Protein AF-A0A9E7A0Y0-F1 (afdb_monomer_lite)

pLDDT: mean 78.88, std 19.73, range [31.23, 98.19]

Foldseek 3Di:
DDDDDDDDDDDDPPPPPDDDPDPPPPVVVCVVCVVVVVVVVVVCCVPVVVCVVPVDDDLQVLQLVLVCQLQVWDQPDDPPPQAGIAHPVFGGEHEAEWEPPPPPPFTKGWDAPSNLVRGQKYKYWYAHPVRHGDWIKMAGSVQVCVQQPPNHDRPGIDIGTPCSRCPGPRIDTSGVSSVCVVVPD

Sequence (185 aa):
MPIEDPPLCNRQVQCCTGSLRDHGGRKQVKAAHARDDASEMYAILRSAKCIERYDCISHQLLAEILVAVATGGEVVGGNNRGSDVVSPGFGKIEVKSRILGTDGPFPRVSLKAHNVEKADWVAAVRWTRTFDFFDVVALPRHAIHPLVEGRLNAARATHISWQSWTASPAARSLSDEIRAALNGA

Organism: NCBI:txid223390

Radius of gyration: 22.98 Å; chains: 1; bounding box: 43×48×80 Å

Secondary structure (DSSP, 8-state):
-PPPPPPP---------------TTHHHHHHHSHHHHHHHHHHHHHH-HHHHH-SS--HHHHHHHHHHHHTT-EE--SSSSS-SEEETTTEEEEEEEEETTTS-SS-EEEE-HHHHHH-SEEEEEEE-TT--EEEEEEEEHHHHHHHHTTT--SSS-EEEEHHHHHTSTT-EE-HHHHHHHHH--

Structure (mmCIF, N/CA/C/O backbone):
data_AF-A0A9E7A0Y0-F1
#
_entry.id   AF-A0A9E7A0Y0-F1
#
loop_
_atom_site.group_PDB
_atom_site.id
_atom_site.type_symbol
_atom_site.label_atom_id
_atom_site.label_alt_id
_atom_site.label_comp_id
_atom_site.label_asym_id
_atom_site.label_entity_id
_atom_site.label_seq_id
_atom_site.pdbx_PDB_ins_code
_atom_site.Cartn_x
_atom_site.Cartn_y
_atom_site.Cartn_z
_atom_site.occupancy
_atom_site.B_iso_or_equiv
_atom_site.auth_seq_id
_atom_site.auth_comp_id
_atom_site.auth_asym_id
_atom_site.auth_atom_id
_atom_site.pdbx_PDB_model_num
ATOM 1 N N . MET A 1 1 ? 13.931 -15.560 62.476 1.00 40.97 1 MET A N 1
ATOM 2 C CA . MET A 1 1 ? 14.684 -14.430 61.901 1.00 40.97 1 MET A CA 1
ATOM 3 C C . MET A 1 1 ? 13.914 -13.934 60.690 1.00 40.97 1 MET A C 1
ATOM 5 O O . MET A 1 1 ? 13.755 -14.720 59.763 1.00 40.97 1 MET A O 1
ATOM 9 N N . PRO A 1 2 ? 13.333 -12.728 60.743 1.00 36.12 2 PRO A N 1
ATOM 10 C CA . PRO A 1 2 ? 12.646 -12.120 59.610 1.00 36.12 2 PRO A CA 1
ATOM 11 C C . PRO A 1 2 ? 13.667 -11.499 58.646 1.00 36.12 2 PRO A C 1
ATOM 13 O O . PRO A 1 2 ? 14.678 -10.956 59.083 1.00 36.12 2 PRO A O 1
ATOM 16 N N . ILE A 1 3 ? 13.412 -11.632 57.345 1.00 43.28 3 ILE A N 1
ATOM 17 C CA . ILE A 1 3 ? 14.199 -11.015 56.273 1.00 43.28 3 ILE A CA 1
ATOM 18 C C . ILE A 1 3 ? 13.582 -9.639 56.015 1.00 43.28 3 ILE A C 1
ATOM 20 O O . ILE A 1 3 ? 12.391 -9.547 55.730 1.00 43.28 3 ILE A O 1
ATOM 24 N N . GLU A 1 4 ? 14.383 -8.593 56.194 1.00 42.00 4 GLU A N 1
ATOM 25 C CA . GLU A 1 4 ? 14.013 -7.191 55.994 1.00 42.00 4 GLU A CA 1
ATOM 26 C C . GLU A 1 4 ? 13.955 -6.841 54.497 1.00 42.00 4 GLU A C 1
ATOM 28 O O . GLU A 1 4 ? 14.832 -7.232 53.722 1.00 42.00 4 GLU A O 1
ATOM 33 N N . ASP A 1 5 ? 12.924 -6.090 54.102 1.00 49.78 5 ASP A N 1
ATOM 34 C CA . ASP A 1 5 ? 12.766 -5.532 52.757 1.00 49.78 5 ASP A CA 1
ATOM 35 C C . ASP A 1 5 ? 13.791 -4.406 52.490 1.00 49.78 5 ASP A C 1
ATOM 37 O O . ASP A 1 5 ? 14.016 -3.554 53.357 1.00 49.78 5 ASP A O 1
ATOM 41 N N . PRO A 1 6 ? 14.395 -4.326 51.287 1.00 49.72 6 PRO A N 1
ATOM 42 C CA . PRO A 1 6 ? 15.286 -3.228 50.927 1.00 49.72 6 PRO A CA 1
ATOM 43 C C . PRO A 1 6 ? 14.522 -1.919 50.616 1.00 49.72 6 PRO A C 1
ATOM 45 O O . PRO A 1 6 ? 13.381 -1.948 50.148 1.00 49.72 6 PRO A O 1
ATOM 48 N N . PRO A 1 7 ? 15.149 -0.745 50.835 1.00 49.06 7 PRO A N 1
ATOM 49 C CA . PRO A 1 7 ? 14.461 0.542 50.868 1.00 49.06 7 PRO A CA 1
ATOM 50 C C . PRO A 1 7 ? 14.096 1.097 49.483 1.00 49.06 7 PRO A C 1
ATOM 52 O O . PRO A 1 7 ? 14.825 0.962 48.498 1.00 49.06 7 PRO A O 1
ATOM 55 N N . LEU A 1 8 ? 12.966 1.809 49.462 1.00 42.59 8 LEU A N 1
ATOM 56 C CA . LEU A 1 8 ? 12.417 2.570 48.341 1.00 42.59 8 LEU A CA 1
ATOM 57 C C . LEU A 1 8 ? 13.436 3.575 47.776 1.00 42.59 8 LEU A C 1
ATOM 59 O O . LEU A 1 8 ? 13.943 4.452 48.479 1.00 42.59 8 LEU A O 1
ATOM 63 N N . CYS A 1 9 ? 13.700 3.471 46.472 1.00 31.98 9 CYS A N 1
ATOM 64 C CA . CYS A 1 9 ? 14.540 4.403 45.731 1.00 31.98 9 CYS A CA 1
ATOM 65 C C . CYS A 1 9 ? 13.845 5.769 45.611 1.00 31.98 9 CYS A C 1
ATOM 67 O O . CYS A 1 9 ? 12.948 5.977 44.794 1.00 31.98 9 CYS A O 1
ATOM 69 N N . ASN A 1 10 ? 14.304 6.712 46.430 1.00 43.88 10 ASN A N 1
ATOM 70 C CA . ASN A 1 10 ? 14.041 8.138 46.307 1.00 43.88 10 ASN A CA 1
ATOM 71 C C . ASN A 1 10 ? 14.708 8.679 45.027 1.00 43.88 10 ASN A C 1
ATOM 73 O O . ASN A 1 10 ? 15.921 8.889 44.989 1.00 43.88 10 ASN A O 1
ATOM 77 N N . ARG A 1 11 ? 13.923 8.964 43.985 1.00 39.62 11 ARG A N 1
ATOM 78 C CA . ARG A 1 11 ? 14.303 9.939 42.953 1.00 39.62 11 ARG A CA 1
ATOM 79 C C . ARG A 1 11 ? 13.156 10.908 42.716 1.00 39.62 11 ARG A C 1
ATOM 81 O O . ARG A 1 11 ? 12.219 10.632 41.975 1.00 39.62 11 ARG A O 1
ATOM 88 N N . GLN A 1 12 ? 13.285 12.069 43.355 1.00 37.81 12 GLN A N 1
ATOM 89 C CA . GLN A 1 12 ? 12.630 13.305 42.950 1.00 37.81 12 GLN A CA 1
ATOM 90 C C . GLN A 1 12 ? 12.888 13.528 41.456 1.00 37.81 12 GLN A C 1
ATOM 92 O O . GLN A 1 12 ? 14.014 13.804 41.042 1.00 37.81 12 GLN A O 1
ATOM 97 N N . VAL A 1 13 ? 11.842 13.415 40.638 1.00 38.47 13 VAL A N 1
ATOM 98 C CA . VAL A 1 13 ? 11.860 13.983 39.292 1.00 38.47 13 VAL A CA 1
ATOM 99 C C . VAL A 1 13 ? 11.702 15.485 39.473 1.00 38.47 13 VAL A C 1
ATOM 101 O O . VAL A 1 13 ? 10.623 16.004 39.750 1.00 38.47 13 VAL A O 1
ATOM 104 N N . GLN A 1 14 ? 12.840 16.160 39.397 1.00 35.66 14 GLN A N 1
ATOM 105 C CA . GLN A 1 14 ? 12.981 17.602 39.408 1.00 35.66 14 GLN A CA 1
ATOM 106 C C . GLN A 1 14 ? 12.164 18.172 38.238 1.00 35.66 14 GLN A C 1
ATOM 108 O O . GLN A 1 14 ? 12.538 18.042 37.074 1.00 35.66 14 GLN A O 1
ATOM 113 N N . CYS A 1 15 ? 11.003 18.750 38.554 1.00 31.23 15 CYS A N 1
ATOM 114 C CA . CYS A 1 15 ? 10.170 19.488 37.612 1.00 31.23 15 CYS A CA 1
ATOM 115 C C . CYS A 1 15 ? 11.014 20.598 36.975 1.00 31.23 15 CYS A C 1
ATOM 117 O O . CYS A 1 15 ? 11.442 21.527 37.660 1.00 31.23 15 CYS A O 1
ATOM 119 N N . CYS A 1 16 ? 11.264 20.498 35.669 1.00 36.34 16 CYS A N 1
ATOM 120 C CA . CYS A 1 16 ? 11.930 21.545 34.910 1.00 36.34 16 CYS A CA 1
ATOM 121 C C . CYS A 1 16 ? 11.090 22.828 34.968 1.00 36.34 16 CYS A C 1
ATOM 123 O O . CYS A 1 16 ? 10.056 22.951 34.310 1.00 36.34 16 CYS A O 1
ATOM 125 N N . THR A 1 17 ? 11.568 23.803 35.735 1.00 42.84 17 THR A N 1
ATOM 126 C CA . THR A 1 17 ? 11.174 25.211 35.687 1.00 42.84 17 THR A CA 1
ATOM 127 C C . THR A 1 17 ? 11.678 25.827 34.379 1.00 42.84 17 THR A C 1
ATOM 129 O O . THR A 1 17 ? 12.653 26.569 34.328 1.00 42.84 17 THR A O 1
ATOM 132 N N . GLY A 1 18 ? 11.019 25.472 33.277 1.00 33.56 18 GLY A N 1
ATOM 133 C CA . GLY A 1 18 ? 11.217 26.070 31.961 1.00 33.56 18 GLY A CA 1
ATOM 134 C C . GLY A 1 18 ? 10.164 27.141 31.708 1.00 33.56 18 GLY A C 1
ATOM 135 O O . GLY A 1 18 ? 9.002 26.817 31.480 1.00 33.56 18 GLY A O 1
ATOM 136 N N . SER A 1 19 ? 10.594 28.402 31.772 1.00 36.22 19 SER A N 1
ATOM 137 C CA . SER A 1 19 ? 9.861 29.634 31.453 1.00 36.22 19 SER A CA 1
ATOM 138 C C . SER A 1 19 ? 8.739 29.445 30.418 1.00 36.22 19 SER A C 1
ATOM 140 O O . SER A 1 19 ? 8.975 29.275 29.219 1.00 36.22 19 SER A O 1
ATOM 142 N N . LEU A 1 20 ? 7.497 29.469 30.907 1.00 40.28 20 LEU A N 1
ATOM 143 C CA . LEU A 1 20 ? 6.295 29.532 30.089 1.00 40.28 20 LEU A CA 1
ATOM 144 C C . LEU A 1 20 ? 6.234 30.923 29.459 1.00 40.28 20 LEU A C 1
ATOM 146 O O . LEU A 1 20 ? 5.781 31.875 30.089 1.00 40.28 20 LEU A O 1
ATOM 150 N N . ARG A 1 21 ? 6.667 31.044 28.201 1.00 39.16 21 ARG A N 1
ATOM 151 C CA . ARG A 1 21 ? 6.166 32.137 27.368 1.00 39.16 21 ARG A CA 1
ATOM 152 C C . ARG A 1 21 ? 4.670 31.925 27.193 1.00 39.16 21 ARG A C 1
ATOM 154 O O . ARG A 1 21 ? 4.221 30.857 26.772 1.00 39.16 21 ARG A O 1
ATOM 161 N N . ASP A 1 22 ? 3.937 32.947 27.595 1.00 43.94 22 ASP A N 1
ATOM 162 C CA . ASP A 1 22 ? 2.493 33.033 27.560 1.00 43.94 22 ASP A CA 1
ATOM 163 C C . ASP A 1 22 ? 1.972 32.848 26.124 1.00 43.94 22 ASP A C 1
ATOM 165 O O . ASP A 1 22 ? 2.186 33.668 25.230 1.00 43.94 22 ASP A O 1
ATOM 169 N N . HIS A 1 23 ? 1.322 31.709 25.897 1.00 44.06 23 HIS A N 1
ATOM 170 C CA . HIS A 1 23 ? 0.416 31.459 24.775 1.00 44.06 23 HIS A CA 1
ATOM 171 C C . HIS A 1 23 ? -0.955 31.092 25.369 1.00 44.06 23 HIS A C 1
ATOM 173 O O . HIS A 1 23 ? -1.506 30.015 25.108 1.00 44.06 23 HIS A O 1
ATOM 179 N N . GLY A 1 24 ? -1.457 31.973 26.243 1.00 40.25 24 GLY A N 1
ATOM 180 C CA . GLY A 1 24 ? -2.554 31.801 27.200 1.00 40.25 24 GLY A CA 1
ATOM 181 C C . GLY A 1 24 ? -3.930 31.390 26.672 1.00 40.25 24 GLY A C 1
ATOM 182 O O . GLY A 1 24 ? -4.832 31.196 27.472 1.00 40.25 24 GLY A O 1
ATOM 183 N N . GLY A 1 25 ? -4.113 31.168 25.369 1.00 45.72 25 GLY A N 1
ATOM 184 C CA . GLY A 1 25 ? -5.389 30.684 24.824 1.00 45.72 25 GLY A CA 1
ATOM 185 C C . GLY A 1 25 ? -5.492 29.162 24.663 1.00 45.72 25 GLY A C 1
ATOM 186 O O . GLY A 1 25 ? -6.580 28.603 24.732 1.00 45.72 25 GLY A O 1
ATOM 187 N N . ARG A 1 26 ? -4.376 28.450 24.433 1.00 45.09 26 ARG A N 1
ATOM 188 C CA . ARG A 1 26 ? -4.431 27.076 23.878 1.00 45.09 26 ARG A CA 1
ATOM 189 C C . ARG A 1 26 ? -4.237 25.949 24.906 1.00 45.09 26 ARG A C 1
ATOM 191 O O . ARG A 1 26 ? -4.576 24.803 24.623 1.00 45.09 26 ARG A O 1
ATOM 198 N N . LYS A 1 27 ? -3.697 26.247 26.095 1.00 44.19 27 LYS A N 1
ATOM 199 C CA . LYS A 1 27 ? -3.473 25.253 27.169 1.00 44.19 27 LYS A CA 1
ATOM 200 C C . LYS A 1 27 ? -4.694 25.019 28.063 1.00 44.19 27 LYS A C 1
ATOM 202 O O . LYS A 1 27 ? -4.875 23.896 28.516 1.00 44.19 27 LYS A O 1
ATOM 207 N N . GLN A 1 28 ? -5.529 26.034 28.292 1.00 45.16 28 GLN A N 1
ATOM 208 C CA . GLN A 1 28 ? -6.695 25.913 29.178 1.00 45.16 28 GLN A CA 1
ATOM 209 C C . GLN A 1 28 ? -7.832 25.086 28.559 1.00 45.16 28 GLN A C 1
ATOM 211 O O . GLN A 1 28 ? -8.460 24.301 29.261 1.00 45.16 28 GLN A O 1
ATOM 216 N N . VAL A 1 29 ? -8.028 25.167 27.238 1.00 50.50 29 VAL A N 1
ATOM 217 C CA . VAL A 1 29 ? -9.087 24.422 26.527 1.00 50.50 29 VAL A CA 1
ATOM 218 C C . VAL A 1 29 ? -8.895 22.902 26.631 1.00 50.50 29 VAL A C 1
ATOM 220 O O . VAL A 1 29 ? -9.861 22.174 26.821 1.00 50.50 29 VAL A O 1
ATOM 223 N N . LYS A 1 30 ? -7.643 22.414 26.609 1.00 47.56 30 LYS A N 1
ATOM 224 C CA . LYS A 1 30 ? -7.332 20.982 26.786 1.00 47.56 30 LYS A CA 1
ATOM 225 C C . LYS A 1 30 ? -7.687 20.436 28.171 1.00 47.56 30 LYS A C 1
ATOM 227 O O . LYS A 1 30 ? -7.890 19.239 28.296 1.00 47.56 30 LYS A O 1
ATOM 232 N N . ALA A 1 31 ? -7.703 21.275 29.206 1.00 58.69 31 ALA A N 1
ATOM 233 C CA . ALA A 1 31 ? -7.993 20.834 30.569 1.00 58.69 31 ALA A CA 1
ATOM 234 C C . ALA A 1 31 ? -9.502 20.792 30.864 1.00 58.69 31 ALA A C 1
ATOM 236 O O . ALA A 1 31 ? -9.929 19.974 31.673 1.00 58.69 31 ALA A O 1
ATOM 237 N N . ALA A 1 32 ? -10.299 21.638 30.200 1.00 71.75 32 ALA A N 1
ATOM 238 C CA . ALA A 1 32 ? -11.736 21.768 30.453 1.00 71.75 32 ALA A CA 1
ATOM 239 C C . ALA A 1 32 ? -12.540 20.514 30.068 1.00 71.75 32 ALA A C 1
ATOM 241 O O . ALA A 1 32 ? -13.473 20.156 30.779 1.00 71.75 32 ALA A O 1
ATOM 242 N N . HIS A 1 33 ? -12.142 19.826 28.995 1.00 78.38 33 HIS A N 1
ATOM 243 C CA . HIS A 1 33 ? -12.830 18.629 28.491 1.00 78.38 33 HIS A CA 1
ATOM 244 C C . HIS A 1 33 ? -12.060 17.331 28.740 1.00 78.38 33 HIS A C 1
ATOM 246 O O . HIS A 1 33 ? -12.534 16.264 28.382 1.00 78.38 33 HIS A O 1
ATOM 252 N N . ALA A 1 34 ? -10.906 17.383 29.416 1.00 77.38 34 ALA A N 1
ATOM 253 C CA . ALA A 1 34 ? -10.017 16.228 29.559 1.00 77.38 34 ALA A CA 1
ATOM 254 C C . ALA A 1 34 ? -10.705 14.980 30.138 1.00 77.38 34 ALA A C 1
ATOM 256 O O . ALA A 1 34 ? -10.364 13.859 29.769 1.00 77.38 34 ALA A O 1
ATOM 257 N N . ARG A 1 35 ? -11.658 15.168 31.059 1.00 83.94 35 ARG A N 1
ATOM 258 C CA . ARG A 1 35 ? -12.418 14.068 31.662 1.00 83.94 35 ARG A CA 1
ATOM 259 C C . ARG A 1 35 ? -13.423 13.465 30.684 1.00 83.94 35 ARG A C 1
ATOM 261 O O . ARG A 1 35 ? -13.527 12.242 30.617 1.00 83.94 35 ARG A O 1
ATOM 268 N N . ASP A 1 36 ? -14.139 14.316 29.962 1.00 86.31 36 ASP A N 1
ATOM 269 C CA . ASP A 1 36 ? -15.167 13.899 29.012 1.00 86.31 36 ASP A CA 1
ATOM 270 C C . ASP A 1 36 ? -14.509 13.233 27.799 1.00 86.31 36 ASP A C 1
ATOM 272 O O . ASP A 1 36 ? -14.860 12.102 27.469 1.00 86.31 36 ASP A O 1
ATOM 276 N N . ASP A 1 37 ? -13.445 13.843 27.265 1.00 80.50 37 ASP A N 1
ATOM 277 C CA . ASP A 1 37 ? -12.606 13.292 26.199 1.00 80.50 37 ASP A CA 1
ATOM 278 C C . ASP A 1 37 ? -12.034 11.924 26.599 1.00 80.50 37 ASP A C 1
ATOM 280 O O . ASP A 1 37 ? -12.113 10.961 25.841 1.00 80.50 37 ASP A O 1
ATOM 284 N N . ALA A 1 38 ? -11.482 11.793 27.813 1.00 79.56 38 ALA A N 1
ATOM 285 C CA . ALA A 1 38 ? -10.938 10.519 28.282 1.00 79.56 38 ALA A CA 1
ATOM 286 C C . ALA A 1 38 ? -12.021 9.437 28.416 1.00 79.56 38 ALA A C 1
ATOM 288 O O . ALA A 1 38 ? -11.773 8.275 28.090 1.00 79.56 38 ALA A O 1
ATOM 289 N N . SER A 1 39 ? -13.215 9.810 28.884 1.00 84.25 39 SER A N 1
ATOM 290 C CA . SER A 1 39 ? -14.358 8.903 29.009 1.00 84.25 39 SER A CA 1
ATOM 291 C C . SER A 1 39 ? -14.868 8.444 27.639 1.00 84.25 39 SER A C 1
ATOM 293 O O . SER A 1 39 ? -15.107 7.252 27.435 1.00 84.25 39 SER A O 1
ATOM 295 N N . GLU A 1 40 ? -14.988 9.364 26.683 1.00 88.00 40 GLU A N 1
ATOM 296 C CA . GLU A 1 40 ? -15.394 9.073 25.308 1.00 88.00 40 GLU A CA 1
ATOM 297 C C . GLU A 1 40 ? -14.361 8.191 24.599 1.00 88.00 40 GLU A C 1
ATOM 299 O O . GLU A 1 40 ? -14.705 7.139 24.055 1.00 88.00 40 GLU A O 1
ATOM 304 N N . MET A 1 41 ? -13.078 8.549 24.685 1.00 82.81 41 MET A N 1
ATOM 305 C CA . MET A 1 41 ? -11.986 7.742 24.143 1.00 82.81 41 MET A CA 1
ATOM 306 C C . MET A 1 41 ? -11.989 6.335 24.745 1.00 82.81 41 MET A C 1
ATOM 308 O O . MET A 1 41 ? -11.893 5.357 24.009 1.00 82.81 41 MET A O 1
ATOM 312 N N . TYR A 1 42 ? -12.151 6.204 26.065 1.00 79.31 42 TYR A N 1
ATOM 313 C CA . TYR A 1 42 ? -12.245 4.901 26.725 1.00 79.31 42 TYR A CA 1
ATOM 314 C C . TYR A 1 42 ? -13.405 4.060 26.172 1.00 79.31 42 TYR A C 1
ATOM 316 O O . TYR A 1 42 ? -13.223 2.871 25.904 1.00 79.31 42 TYR A O 1
ATOM 324 N N . ALA A 1 43 ? -14.575 4.669 25.957 1.00 83.38 43 ALA A N 1
ATOM 325 C CA . ALA A 1 43 ? -15.753 4.000 25.413 1.00 83.38 43 ALA A CA 1
ATOM 326 C C . ALA A 1 43 ? -15.554 3.536 23.959 1.00 83.38 43 ALA A C 1
ATOM 328 O O . ALA A 1 43 ? -15.880 2.390 23.635 1.00 83.38 43 ALA A O 1
ATOM 329 N N . ILE A 1 44 ? -14.983 4.384 23.100 1.00 82.69 44 ILE A N 1
ATOM 330 C CA . ILE A 1 44 ? -14.668 4.037 21.707 1.00 82.69 44 ILE A CA 1
ATOM 331 C C . ILE A 1 44 ? -13.666 2.881 21.682 1.00 82.69 44 ILE A C 1
ATOM 333 O O . ILE A 1 44 ? -13.919 1.857 21.049 1.00 82.69 44 ILE A O 1
ATOM 337 N N . LEU A 1 45 ? -12.562 3.008 22.423 1.00 78.31 45 LEU A N 1
ATOM 338 C CA . LEU A 1 45 ? -11.478 2.028 22.401 1.00 78.31 45 LEU A CA 1
ATOM 339 C C . LEU A 1 45 ? -11.924 0.642 22.895 1.00 78.31 45 LEU A C 1
ATOM 341 O O . LEU A 1 45 ? -11.528 -0.360 22.308 1.00 78.31 45 LEU A O 1
ATOM 345 N N . ARG A 1 46 ? -12.778 0.562 23.927 1.00 79.19 46 ARG A N 1
ATOM 346 C CA . ARG A 1 46 ? -13.257 -0.725 24.477 1.00 79.19 46 ARG A CA 1
ATOM 347 C C . ARG A 1 46 ? -14.347 -1.415 23.655 1.00 79.19 46 ARG A C 1
ATOM 349 O O . ARG A 1 46 ? -14.635 -2.577 23.916 1.00 79.19 46 ARG A O 1
ATOM 356 N N . SER A 1 47 ? -15.043 -0.687 22.781 1.00 78.44 47 SER A N 1
ATOM 357 C CA . SER A 1 47 ? -16.244 -1.188 22.088 1.00 78.44 47 SER A CA 1
ATOM 358 C C . SER A 1 47 ? -16.072 -1.308 20.578 1.00 78.44 47 SER A C 1
ATOM 360 O O . SER A 1 47 ? -16.843 -2.009 19.915 1.00 78.44 47 SER A O 1
ATOM 362 N N . ALA A 1 48 ? -15.058 -0.656 20.014 1.00 78.81 48 ALA A N 1
ATOM 363 C CA . ALA A 1 48 ? -14.765 -0.759 18.602 1.00 78.81 48 ALA A CA 1
ATOM 364 C C . ALA A 1 48 ? -14.263 -2.172 18.272 1.00 78.81 48 ALA A C 1
ATOM 366 O O . ALA A 1 48 ? -13.110 -2.521 18.512 1.00 78.81 48 ALA A O 1
ATOM 367 N N . LYS A 1 49 ? -15.118 -2.971 17.627 1.00 77.88 49 LYS A N 1
ATOM 368 C CA . LYS A 1 49 ? -14.772 -4.323 17.151 1.00 77.88 49 LYS A CA 1
ATOM 369 C C . LYS A 1 49 ? -13.544 -4.346 16.236 1.00 77.88 49 LYS A C 1
ATOM 371 O O . LYS A 1 49 ? -12.913 -5.381 16.084 1.00 77.88 49 LYS A O 1
ATOM 376 N N . CYS A 1 50 ? -13.223 -3.238 15.564 1.00 67.50 50 CYS A N 1
ATOM 377 C CA . CYS A 1 50 ? -11.996 -3.150 14.775 1.00 67.50 50 CYS A CA 1
ATOM 378 C C . CYS A 1 50 ? -10.744 -3.138 15.657 1.00 67.50 50 CYS A C 1
ATOM 380 O O . CYS A 1 50 ? -9.769 -3.764 15.277 1.00 67.50 50 CYS A O 1
ATOM 382 N N . ILE A 1 51 ? -10.783 -2.501 16.828 1.00 68.38 51 ILE A N 1
ATOM 383 C CA . ILE A 1 51 ? -9.678 -2.522 17.793 1.00 68.38 51 ILE A CA 1
ATOM 384 C C . ILE A 1 51 ? -9.531 -3.924 18.380 1.00 68.38 51 ILE A C 1
ATOM 386 O O . ILE A 1 51 ? -8.427 -4.436 18.451 1.00 68.38 51 ILE A O 1
ATOM 390 N N . GLU A 1 52 ? -10.643 -4.586 18.702 1.00 67.75 52 GLU A N 1
ATOM 391 C CA . GLU A 1 52 ? -10.632 -5.984 19.155 1.00 67.75 52 GLU A CA 1
ATOM 392 C C . GLU A 1 52 ? -10.051 -6.944 18.100 1.00 67.75 52 GLU A C 1
ATOM 394 O O . GLU A 1 52 ? -9.314 -7.866 18.429 1.00 67.75 52 GLU A O 1
ATOM 399 N N . ARG A 1 53 ? -10.354 -6.729 16.811 1.00 68.50 53 ARG A N 1
ATOM 400 C CA . ARG A 1 53 ? -9.782 -7.531 15.712 1.00 68.50 53 ARG A CA 1
ATOM 401 C C . ARG A 1 53 ? -8.321 -7.199 15.420 1.00 68.50 53 ARG A C 1
ATOM 403 O O . ARG A 1 53 ? -7.615 -8.027 14.851 1.00 68.50 53 ARG A O 1
ATOM 410 N N . TYR A 1 54 ? -7.899 -5.984 15.745 1.00 63.66 54 TYR A N 1
ATOM 411 C CA . TYR A 1 54 ? -6.598 -5.442 15.405 1.00 63.66 54 TYR A CA 1
ATOM 412 C C . TYR A 1 54 ? -6.016 -4.756 16.641 1.00 63.66 54 TYR A C 1
ATOM 414 O O . TYR A 1 54 ? -6.130 -3.539 16.789 1.00 63.66 54 TYR A O 1
ATOM 422 N N . ASP A 1 55 ? -5.344 -5.543 17.490 1.00 59.62 55 ASP A N 1
ATOM 423 C CA . ASP A 1 55 ? -4.678 -5.104 18.733 1.00 59.62 55 ASP A CA 1
ATOM 424 C C . ASP A 1 55 ? -3.746 -3.882 18.549 1.00 59.62 55 ASP A C 1
ATOM 426 O O . ASP A 1 55 ? -3.344 -3.240 19.520 1.00 59.62 55 ASP A O 1
ATOM 430 N N . CYS A 1 56 ? -3.390 -3.525 17.306 1.00 67.81 56 CYS A N 1
ATOM 431 C CA . CYS A 1 56 ? -2.662 -2.310 16.948 1.00 67.81 56 CYS A CA 1
ATOM 432 C C . CYS A 1 56 ? -3.241 -1.655 15.676 1.00 67.81 56 CYS A C 1
ATOM 434 O O . CYS A 1 56 ? -2.972 -2.109 14.563 1.00 67.81 56 CYS A O 1
ATOM 436 N N . ILE A 1 57 ? -3.958 -0.532 15.802 1.00 76.06 57 ILE A N 1
ATOM 437 C CA . ILE A 1 57 ? -4.329 0.305 14.645 1.00 76.06 57 ILE A CA 1
ATOM 438 C C . ILE A 1 57 ? -3.116 1.131 14.194 1.00 76.06 57 ILE A C 1
ATOM 440 O O . ILE A 1 57 ? -2.522 1.867 14.981 1.00 76.06 57 ILE A O 1
ATOM 444 N N . SER A 1 58 ? -2.760 1.051 12.909 1.00 84.88 58 SER A N 1
ATOM 445 C CA . SER A 1 58 ? -1.678 1.846 12.311 1.00 84.88 58 SER A CA 1
ATOM 446 C C . SER A 1 58 ? -1.969 2.217 10.853 1.00 84.88 58 SER A C 1
ATOM 448 O O . SER A 1 58 ? -2.746 1.540 10.180 1.00 84.88 58 SER A O 1
ATOM 450 N N . HIS A 1 59 ? -1.306 3.262 10.332 1.00 86.38 59 HIS A N 1
ATOM 451 C CA . HIS A 1 59 ? -1.353 3.614 8.901 1.00 86.38 59 HIS A CA 1
ATOM 452 C C . HIS A 1 59 ? -0.913 2.465 7.996 1.00 86.38 59 HIS A C 1
ATOM 454 O O . HIS A 1 59 ? -1.367 2.380 6.858 1.00 86.38 59 HIS A O 1
ATOM 460 N N . GLN A 1 60 ? -0.001 1.618 8.474 1.00 90.69 60 GLN A N 1
ATOM 461 C CA . GLN A 1 60 ? 0.480 0.465 7.722 1.00 90.69 60 GLN A CA 1
ATOM 462 C C . GLN A 1 60 ? -0.604 -0.609 7.636 1.00 90.69 60 GLN A C 1
ATOM 464 O O . GLN A 1 60 ? -0.977 -0.994 6.534 1.00 90.69 60 GLN A O 1
ATOM 469 N N . LEU A 1 61 ? -1.180 -1.007 8.771 1.00 88.94 61 LEU A N 1
ATOM 470 C CA . LEU A 1 61 ? -2.231 -2.023 8.794 1.00 88.94 61 LEU A CA 1
ATOM 471 C C . LEU A 1 61 ? -3.474 -1.586 8.006 1.00 88.94 61 LEU A C 1
ATOM 473 O O . LEU A 1 61 ? -4.027 -2.364 7.234 1.00 88.94 61 LEU A O 1
ATOM 477 N N . LEU A 1 62 ? -3.894 -0.324 8.147 1.00 91.25 62 LEU A N 1
ATOM 478 C CA . LEU A 1 62 ? -5.017 0.201 7.368 1.00 91.25 62 LEU A CA 1
ATOM 479 C C . LEU A 1 62 ? -4.718 0.189 5.860 1.00 91.25 62 LEU A C 1
ATOM 481 O O . LEU A 1 62 ? -5.586 -0.167 5.065 1.00 91.25 62 LEU A O 1
ATOM 485 N N . ALA A 1 63 ? -3.494 0.547 5.462 1.00 93.44 63 ALA A N 1
ATOM 486 C CA . ALA A 1 63 ? -3.076 0.489 4.065 1.00 93.44 63 ALA A CA 1
ATOM 487 C C . ALA A 1 63 ? -3.115 -0.944 3.514 1.00 93.44 63 ALA A C 1
ATOM 489 O O . ALA A 1 63 ? -3.586 -1.144 2.398 1.00 93.44 63 ALA A O 1
ATOM 490 N N . GLU A 1 64 ? -2.665 -1.934 4.285 1.00 93.81 64 GLU A N 1
ATOM 491 C CA . GLU A 1 64 ? -2.713 -3.348 3.894 1.00 93.81 64 GLU A CA 1
ATOM 492 C C . GLU A 1 64 ? -4.148 -3.827 3.681 1.00 93.81 64 GLU A C 1
ATOM 494 O O . GLU A 1 64 ? -4.454 -4.392 2.632 1.00 93.81 64 GLU A O 1
ATOM 499 N N . ILE A 1 65 ? -5.045 -3.529 4.626 1.00 92.69 65 ILE A N 1
ATOM 500 C CA . ILE A 1 65 ? -6.465 -3.890 4.534 1.00 92.69 65 ILE A CA 1
ATOM 501 C C . ILE A 1 65 ? -7.104 -3.275 3.289 1.00 92.69 65 ILE A C 1
ATOM 503 O O . ILE A 1 65 ? -7.797 -3.965 2.547 1.00 92.69 65 ILE A O 1
ATOM 507 N N . LEU A 1 66 ? -6.866 -1.993 3.021 1.00 94.44 66 LEU A N 1
ATOM 508 C CA . LEU A 1 66 ? -7.487 -1.328 1.876 1.00 94.44 66 LEU A CA 1
ATOM 509 C C . LEU A 1 66 ? -6.922 -1.795 0.541 1.00 94.44 66 LEU A C 1
ATOM 511 O O . LEU A 1 66 ? -7.679 -1.924 -0.414 1.00 94.44 66 LEU A O 1
ATOM 515 N N . VAL A 1 67 ? -5.623 -2.092 0.468 1.00 96.44 67 VAL A N 1
ATOM 516 C CA . VAL A 1 67 ? -5.036 -2.711 -0.726 1.00 96.44 67 VAL A CA 1
ATOM 517 C C . VAL A 1 67 ? -5.606 -4.113 -0.935 1.00 96.44 67 VAL A C 1
ATOM 519 O O . VAL A 1 67 ? -5.921 -4.465 -2.070 1.00 96.44 67 VAL A O 1
ATOM 522 N N . ALA A 1 68 ? -5.795 -4.898 0.129 1.00 94.81 68 ALA A N 1
ATOM 523 C CA . ALA A 1 68 ? -6.460 -6.194 0.041 1.00 94.81 68 ALA A CA 1
ATOM 524 C C . ALA A 1 68 ? -7.884 -6.042 -0.514 1.00 94.81 68 ALA A C 1
ATOM 526 O O . ALA A 1 68 ? -8.201 -6.660 -1.526 1.00 94.81 68 ALA A O 1
ATOM 527 N N . VAL A 1 69 ? -8.698 -5.134 0.034 1.00 93.88 69 VAL A N 1
ATOM 528 C CA . VAL A 1 69 ? -10.052 -4.859 -0.479 1.00 93.88 69 VAL A CA 1
ATOM 529 C C . VAL A 1 69 ? -10.024 -4.423 -1.948 1.00 93.88 69 VAL A C 1
ATOM 531 O O . VAL A 1 69 ? -10.708 -5.020 -2.776 1.00 93.88 69 VAL A O 1
ATOM 534 N N . ALA A 1 70 ? -9.193 -3.437 -2.295 1.00 95.44 70 ALA A N 1
ATOM 535 C CA . ALA A 1 70 ? -9.110 -2.883 -3.647 1.00 95.44 70 ALA A CA 1
ATOM 536 C C . ALA A 1 70 ? -8.650 -3.899 -4.703 1.00 95.44 70 ALA A C 1
ATOM 538 O O . ALA A 1 70 ? -8.933 -3.748 -5.888 1.00 95.44 70 ALA A O 1
ATOM 539 N N . THR A 1 71 ? -7.934 -4.941 -4.286 1.00 95.75 71 THR A N 1
ATOM 540 C CA . THR A 1 71 ? -7.409 -5.977 -5.184 1.00 95.75 71 THR A CA 1
ATOM 541 C C . THR A 1 71 ? -8.148 -7.310 -5.055 1.00 95.75 71 THR A C 1
ATOM 543 O O . THR A 1 71 ? -7.720 -8.295 -5.662 1.00 95.75 71 THR A O 1
ATOM 546 N N . GLY A 1 72 ? -9.233 -7.363 -4.271 1.00 94.44 72 GLY A N 1
ATOM 547 C CA . GLY A 1 72 ? -9.951 -8.602 -3.950 1.00 94.44 72 GLY A CA 1
ATOM 548 C C . GLY A 1 72 ? -9.061 -9.661 -3.289 1.00 94.44 72 GLY A C 1
ATOM 549 O O . GLY A 1 72 ? -9.258 -10.854 -3.502 1.00 94.44 72 GLY A O 1
ATOM 550 N N . GLY A 1 73 ? -8.018 -9.222 -2.588 1.00 93.50 73 GLY A N 1
ATOM 551 C CA . GLY A 1 73 ? -7.041 -10.057 -1.910 1.00 93.50 73 GLY A CA 1
ATOM 552 C C . GLY A 1 73 ? -7.263 -10.149 -0.406 1.00 93.50 73 GLY A C 1
ATOM 553 O O . GLY A 1 73 ? -8.245 -9.657 0.148 1.00 93.50 73 GLY A O 1
ATOM 554 N N . GLU A 1 74 ? -6.290 -10.756 0.260 1.00 92.69 74 GLU A N 1
ATOM 555 C CA . GLU A 1 74 ? -6.276 -10.980 1.701 1.00 92.69 74 GLU A CA 1
ATOM 556 C C . GLU A 1 74 ? -4.976 -10.445 2.306 1.00 92.69 74 GLU A C 1
ATOM 558 O O . GLU A 1 74 ? -3.892 -10.590 1.728 1.00 92.69 74 GLU A O 1
ATOM 563 N N . VAL A 1 75 ? -5.080 -9.830 3.488 1.00 90.81 75 VAL A N 1
ATOM 564 C CA . VAL A 1 75 ? -3.907 -9.445 4.282 1.00 90.81 75 VAL A CA 1
ATOM 565 C C . VAL A 1 75 ? -3.293 -10.707 4.874 1.00 90.81 75 VAL A C 1
ATOM 567 O O . VAL A 1 75 ? -3.960 -11.468 5.570 1.00 90.81 75 VAL A O 1
ATOM 570 N N . VAL A 1 76 ? -2.005 -10.915 4.620 1.00 88.31 76 VAL A N 1
ATOM 571 C CA . VAL A 1 76 ? -1.240 -12.078 5.102 1.00 88.31 76 VAL A CA 1
ATOM 572 C C . VAL A 1 76 ? -0.065 -11.675 6.007 1.00 88.31 76 VAL A C 1
ATOM 574 O O . VAL A 1 76 ? 0.667 -12.537 6.502 1.00 88.31 76 VAL A O 1
ATOM 577 N N . GLY A 1 77 ? 0.142 -10.370 6.212 1.00 67.50 77 GLY A N 1
ATOM 578 C CA . GLY A 1 77 ? 1.314 -9.792 6.865 1.00 67.50 77 GLY A CA 1
ATOM 579 C C . GLY A 1 77 ? 1.323 -9.923 8.389 1.00 67.50 77 GLY A C 1
ATOM 580 O O . GLY A 1 77 ? 0.681 -9.150 9.091 1.00 67.50 77 GLY A O 1
ATOM 581 N N . GLY A 1 78 ? 2.121 -10.863 8.913 1.00 52.66 78 GLY A N 1
ATOM 582 C CA . GLY A 1 78 ? 2.345 -10.978 10.359 1.00 52.66 78 GLY A CA 1
ATOM 583 C C . GLY A 1 78 ? 3.401 -11.977 10.838 1.00 52.66 78 GLY A C 1
ATOM 584 O O . GLY A 1 78 ? 3.305 -12.401 11.979 1.00 52.66 78 GLY A O 1
ATOM 585 N N . ASN A 1 79 ? 4.362 -12.425 10.010 1.00 47.72 79 ASN A N 1
ATOM 586 C CA . ASN A 1 79 ? 5.451 -13.352 10.409 1.00 47.72 79 ASN A CA 1
ATOM 587 C C . ASN A 1 79 ? 6.293 -13.811 9.200 1.00 47.72 79 ASN A C 1
ATOM 589 O O . ASN A 1 79 ? 6.082 -14.900 8.686 1.00 47.72 79 ASN A O 1
ATOM 593 N N . ASN A 1 80 ? 7.263 -13.011 8.730 1.00 50.94 80 ASN A N 1
ATOM 594 C CA . ASN A 1 80 ? 8.314 -13.415 7.763 1.00 50.94 80 ASN A CA 1
ATOM 595 C C . ASN A 1 80 ? 7.876 -14.119 6.446 1.00 50.94 80 ASN A C 1
ATOM 597 O O . ASN A 1 80 ? 8.732 -14.574 5.693 1.00 50.94 80 ASN A O 1
ATOM 601 N N . ARG A 1 81 ? 6.579 -14.178 6.110 1.00 55.91 81 ARG A N 1
ATOM 602 C CA . ARG A 1 81 ? 6.019 -14.943 4.971 1.00 55.91 81 ARG A CA 1
ATOM 603 C C . ARG A 1 81 ? 6.150 -14.282 3.598 1.00 55.91 81 ARG A C 1
ATOM 605 O O . ARG A 1 81 ? 5.708 -14.837 2.598 1.00 55.91 81 ARG A O 1
ATOM 612 N N . GLY A 1 82 ? 6.825 -13.142 3.529 1.00 66.38 82 GLY A N 1
ATOM 613 C CA . GLY A 1 82 ? 7.337 -12.638 2.263 1.00 66.38 82 GLY A CA 1
ATOM 614 C C . GLY A 1 82 ? 6.440 -11.663 1.496 1.00 66.38 82 GLY A C 1
ATOM 615 O O . GLY A 1 82 ? 6.887 -11.199 0.470 1.00 66.38 82 GLY A O 1
ATOM 616 N N . SER A 1 83 ? 5.251 -11.267 1.945 1.00 80.19 83 SER A N 1
ATOM 617 C CA . SER A 1 83 ? 4.507 -10.112 1.393 1.00 80.19 83 SER A CA 1
ATOM 618 C C . SER A 1 83 ? 3.409 -9.686 2.366 1.00 80.19 83 SER A C 1
ATOM 620 O O . SER A 1 83 ? 3.160 -10.403 3.336 1.00 80.19 83 SER A O 1
ATOM 622 N N . ASP A 1 84 ? 2.780 -8.539 2.122 1.00 91.19 84 ASP A N 1
ATOM 623 C CA . ASP A 1 84 ? 1.775 -7.983 3.035 1.00 91.19 84 ASP A CA 1
ATOM 624 C C . ASP A 1 84 ? 0.355 -8.411 2.623 1.00 91.19 84 ASP A C 1
ATOM 626 O O . ASP A 1 84 ? -0.468 -8.755 3.470 1.00 91.19 84 ASP A O 1
ATOM 630 N N . VAL A 1 85 ? 0.094 -8.484 1.312 1.00 93.88 85 VAL A N 1
ATOM 631 C CA . VAL A 1 85 ? -1.187 -8.909 0.723 1.00 93.88 85 VAL A CA 1
ATOM 632 C C . VAL A 1 85 ? -0.953 -9.990 -0.337 1.00 93.88 85 VAL A C 1
ATOM 634 O O . VAL A 1 85 ? 0.072 -9.990 -1.025 1.00 93.88 85 VAL A O 1
ATOM 637 N N . VAL A 1 86 ? -1.903 -10.914 -0.482 1.00 94.12 86 VAL A N 1
ATOM 638 C CA . VAL A 1 86 ? -2.002 -11.825 -1.634 1.00 94.12 86 VAL A CA 1
ATOM 639 C C . VAL A 1 86 ? -3.333 -11.581 -2.333 1.00 94.12 86 VAL A C 1
ATOM 641 O O . VAL A 1 86 ? -4.376 -11.585 -1.691 1.00 94.12 86 VAL A O 1
ATOM 644 N N . SER A 1 87 ? -3.300 -11.369 -3.646 1.00 95.19 87 SER A N 1
ATOM 645 C CA . SER A 1 87 ? -4.479 -11.102 -4.472 1.00 95.19 87 SER A CA 1
ATOM 646 C C . SER A 1 87 ? -4.538 -12.058 -5.667 1.00 95.19 87 SER A C 1
ATOM 648 O O . SER A 1 87 ? -3.499 -12.321 -6.279 1.00 95.19 87 SER A O 1
ATOM 650 N N . PRO A 1 88 ? -5.734 -12.526 -6.073 1.00 93.94 88 PRO A N 1
ATOM 651 C CA . PRO A 1 88 ? -5.893 -13.357 -7.265 1.00 93.94 88 PRO A CA 1
ATOM 652 C C . PRO A 1 88 ? -5.361 -12.709 -8.554 1.00 93.94 88 PRO A C 1
ATOM 654 O O . PRO A 1 88 ? -4.800 -13.398 -9.400 1.00 93.94 88 PRO A O 1
ATOM 657 N N . GLY A 1 89 ? -5.524 -11.388 -8.710 1.00 93.38 89 GLY A N 1
ATOM 658 C CA . GLY A 1 89 ? -5.147 -10.665 -9.933 1.00 93.38 89 GLY A CA 1
ATOM 659 C C . GLY A 1 89 ? -3.751 -10.040 -9.904 1.00 93.38 89 GLY A C 1
ATOM 660 O O . GLY A 1 89 ? -3.194 -9.729 -10.955 1.00 93.38 89 GLY A O 1
ATOM 661 N N . PHE A 1 90 ? -3.188 -9.843 -8.712 1.00 95.75 90 PHE A N 1
ATOM 662 C CA . PHE A 1 90 ? -1.901 -9.167 -8.523 1.00 95.75 90 PHE A CA 1
ATOM 663 C C . PHE A 1 90 ? -0.818 -10.087 -7.943 1.00 95.75 90 PHE A C 1
ATOM 665 O O . PHE A 1 90 ? 0.339 -9.689 -7.880 1.00 95.75 90 PHE A O 1
ATOM 672 N N . GLY A 1 91 ? -1.143 -11.307 -7.515 1.00 94.81 91 GLY A N 1
ATOM 673 C CA . GLY A 1 91 ? -0.186 -12.168 -6.822 1.00 94.81 91 GLY A CA 1
ATOM 674 C C . GLY A 1 91 ? 0.208 -11.581 -5.465 1.00 94.81 91 GLY A C 1
ATOM 675 O O . GLY A 1 91 ? -0.648 -11.127 -4.703 1.00 94.81 91 GLY A O 1
ATOM 676 N N . LYS A 1 92 ? 1.502 -11.600 -5.140 1.00 95.31 92 LYS A N 1
ATOM 677 C CA . LYS A 1 92 ? 2.035 -11.058 -3.881 1.00 95.31 92 LYS A CA 1
ATOM 678 C C . LYS A 1 92 ? 2.223 -9.549 -3.966 1.00 95.31 92 LYS A C 1
ATOM 680 O O . LYS A 1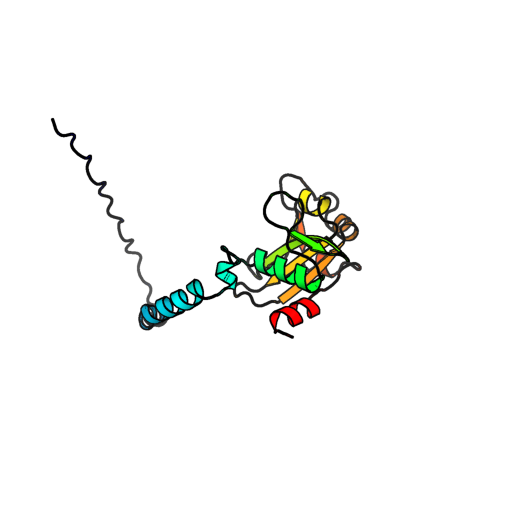 92 ? 2.913 -9.062 -4.859 1.00 95.31 92 LYS A O 1
ATOM 685 N N . ILE A 1 93 ? 1.709 -8.815 -2.987 1.00 95.75 93 ILE A N 1
ATOM 686 C CA . ILE A 1 93 ? 1.817 -7.357 -2.920 1.00 95.75 93 ILE A CA 1
ATOM 687 C C . ILE A 1 93 ? 2.543 -6.948 -1.635 1.00 95.75 93 ILE A C 1
ATOM 689 O O . ILE A 1 93 ? 2.168 -7.348 -0.533 1.00 95.75 93 ILE A O 1
ATOM 693 N N . GLU A 1 94 ? 3.580 -6.130 -1.775 1.00 95.69 94 GLU A N 1
ATOM 694 C CA . GLU A 1 94 ? 4.154 -5.359 -0.669 1.00 95.69 94 GLU A CA 1
ATOM 695 C C . GLU A 1 94 ? 3.439 -4.008 -0.577 1.00 95.69 94 GLU A C 1
ATOM 697 O O . GLU A 1 94 ? 3.293 -3.308 -1.580 1.00 95.69 94 GLU A O 1
ATOM 702 N N . VAL A 1 95 ? 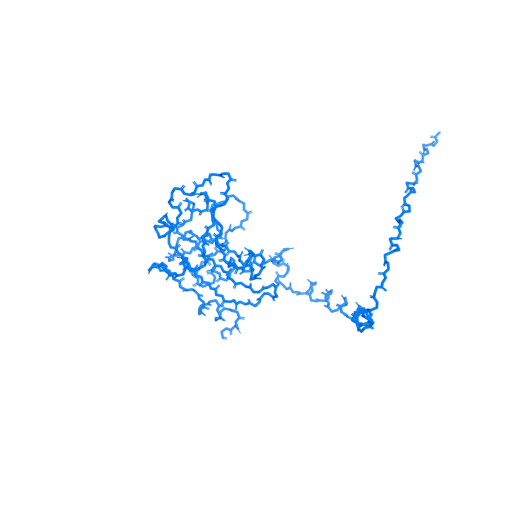3.057 -3.590 0.621 1.00 95.12 95 VAL A N 1
ATOM 703 C CA . VAL A 1 95 ? 2.376 -2.325 0.872 1.00 95.12 95 VAL A CA 1
ATOM 704 C C . VAL A 1 95 ? 3.312 -1.370 1.606 1.00 95.12 95 VAL A C 1
ATOM 706 O O . VAL A 1 95 ? 3.865 -1.666 2.663 1.00 95.12 95 VAL A O 1
ATOM 709 N N . LYS A 1 96 ? 3.496 -0.171 1.053 1.00 93.75 96 LYS A N 1
ATOM 710 C CA . LYS A 1 96 ? 4.257 0.918 1.673 1.00 93.75 96 LYS A CA 1
ATOM 711 C C . LYS A 1 96 ? 3.322 2.057 2.049 1.00 93.75 96 LYS A C 1
ATOM 713 O O . LYS A 1 96 ? 2.950 2.862 1.195 1.00 93.75 96 LYS A O 1
ATOM 718 N N . SER A 1 97 ? 3.000 2.167 3.333 1.00 92.19 97 SER A N 1
ATOM 719 C CA . SER A 1 97 ? 2.228 3.295 3.853 1.00 92.19 97 SER A CA 1
ATOM 720 C C . SER A 1 97 ? 3.102 4.535 4.065 1.00 92.19 97 SER A C 1
ATOM 722 O O . SER A 1 97 ? 4.158 4.458 4.699 1.00 92.19 97 SER A O 1
ATOM 724 N N . ARG A 1 98 ? 2.695 5.681 3.500 1.00 91.06 98 ARG A N 1
ATOM 725 C CA . ARG A 1 98 ? 3.435 6.955 3.505 1.00 91.06 98 ARG A CA 1
ATOM 726 C C . ARG A 1 98 ? 2.585 8.094 4.049 1.00 91.06 98 ARG A C 1
ATOM 728 O O . ARG A 1 98 ? 1.484 8.346 3.563 1.00 91.06 98 ARG A O 1
ATOM 735 N N . ILE A 1 99 ? 3.150 8.836 4.996 1.00 88.12 99 ILE A N 1
ATOM 736 C CA . ILE A 1 99 ? 2.495 9.990 5.608 1.00 88.12 99 ILE A CA 1
ATOM 737 C C . ILE A 1 99 ? 3.021 11.269 4.947 1.00 88.12 99 ILE A C 1
ATOM 739 O O . ILE A 1 99 ? 4.227 11.494 4.824 1.00 88.12 99 ILE A O 1
ATOM 743 N N . LEU A 1 100 ? 2.112 12.129 4.496 1.00 83.38 100 LEU A N 1
ATOM 744 C CA . LEU A 1 100 ? 2.461 13.421 3.918 1.00 83.38 100 LEU A CA 1
ATOM 745 C C . LEU A 1 100 ? 3.228 14.273 4.934 1.00 83.38 100 LEU A C 1
ATOM 747 O O . LEU A 1 100 ? 2.822 14.412 6.086 1.00 83.38 100 LEU A O 1
ATOM 751 N N . GLY A 1 101 ? 4.343 14.856 4.491 1.00 75.62 101 GLY A N 1
ATOM 752 C CA . GLY A 1 101 ? 5.158 15.765 5.298 1.00 75.62 101 GLY A CA 1
ATOM 753 C C . GLY A 1 101 ? 6.115 15.100 6.295 1.00 75.62 101 GLY A C 1
ATOM 754 O O . GLY A 1 101 ? 6.953 15.799 6.855 1.00 75.62 101 GLY A O 1
ATOM 755 N N . THR A 1 102 ? 6.069 13.777 6.503 1.00 73.19 102 THR A N 1
ATOM 756 C CA . THR A 1 102 ? 7.021 13.089 7.405 1.00 73.19 102 THR A CA 1
ATOM 757 C C . THR A 1 102 ? 8.304 12.643 6.707 1.00 73.19 102 THR A C 1
ATOM 759 O O . THR A 1 102 ? 9.283 12.301 7.361 1.00 73.19 102 THR A O 1
ATOM 762 N N . ASP A 1 103 ? 8.314 12.645 5.375 1.00 63.47 103 ASP A N 1
ATOM 763 C CA . ASP A 1 103 ? 9.380 12.065 4.555 1.00 63.47 103 ASP A CA 1
ATOM 764 C C . ASP A 1 103 ? 10.314 13.094 3.901 1.00 63.47 103 ASP A C 1
ATOM 766 O O . ASP A 1 103 ? 11.098 12.746 3.013 1.00 63.47 103 ASP A O 1
ATOM 770 N N . GLY A 1 104 ? 10.249 14.347 4.357 1.00 62.25 104 GLY A N 1
ATOM 771 C CA . GLY A 1 104 ? 10.901 15.495 3.732 1.00 62.25 104 GLY A CA 1
ATOM 772 C C . GLY A 1 104 ? 9.991 16.215 2.723 1.00 62.25 104 GLY A C 1
ATOM 773 O O . GLY A 1 104 ? 8.818 15.863 2.590 1.00 62.25 104 GLY A O 1
ATOM 774 N N . PRO A 1 105 ? 10.514 17.229 2.007 1.00 55.38 105 PRO A N 1
ATOM 775 C CA . PRO A 1 105 ? 9.730 18.068 1.092 1.00 55.38 105 PRO A CA 1
ATOM 776 C C . PRO A 1 105 ? 9.158 17.309 -0.116 1.00 55.38 105 PRO A C 1
ATOM 778 O O . PRO A 1 105 ? 8.250 17.809 -0.774 1.00 55.38 105 PRO A O 1
ATOM 781 N N . PHE A 1 106 ? 9.648 16.095 -0.391 1.00 62.62 106 PHE A N 1
ATOM 782 C CA . PHE A 1 106 ? 9.188 15.262 -1.496 1.00 62.62 106 PHE A CA 1
ATOM 783 C C . PHE A 1 106 ? 8.749 13.886 -0.977 1.00 62.62 106 PHE A C 1
ATOM 785 O O . PHE A 1 106 ? 9.590 13.137 -0.467 1.00 62.62 106 PHE A O 1
ATOM 792 N N . PRO A 1 107 ? 7.461 13.512 -1.104 1.00 73.00 107 PRO A N 1
ATOM 793 C CA . PRO A 1 107 ? 7.017 12.169 -0.764 1.00 73.00 107 PRO A CA 1
ATOM 794 C C . PRO A 1 107 ? 7.778 11.155 -1.624 1.00 73.00 107 PRO A C 1
ATOM 796 O O . PRO A 1 107 ? 7.987 11.349 -2.824 1.00 73.00 107 PRO A O 1
ATOM 799 N N . ARG A 1 108 ? 8.220 10.074 -0.989 1.00 88.06 108 ARG A N 1
ATOM 800 C CA . ARG A 1 108 ? 9.036 9.027 -1.609 1.00 88.06 108 ARG A CA 1
ATOM 801 C C . ARG A 1 108 ? 8.472 7.655 -1.278 1.00 88.06 108 ARG A C 1
ATOM 803 O O . ARG A 1 108 ? 7.730 7.517 -0.316 1.00 88.06 108 ARG A O 1
ATOM 810 N N . VAL A 1 109 ? 8.844 6.647 -2.049 1.00 91.75 109 VAL A N 1
ATOM 811 C CA . VAL A 1 109 ? 8.635 5.231 -1.747 1.00 91.75 109 VAL A CA 1
ATOM 812 C C . VAL A 1 109 ? 9.999 4.650 -1.394 1.00 91.75 109 VAL A C 1
ATOM 814 O O . VAL A 1 109 ? 10.978 4.870 -2.105 1.00 91.75 109 VAL A O 1
ATOM 817 N N . SER A 1 110 ? 10.088 3.987 -0.243 1.00 90.62 110 SER A N 1
ATOM 818 C CA . SER A 1 110 ? 11.341 3.454 0.298 1.00 90.62 110 SER A CA 1
ATOM 819 C C . SER A 1 110 ? 11.295 1.941 0.200 1.00 90.62 110 SER A C 1
ATOM 821 O O . SER A 1 110 ? 10.442 1.323 0.837 1.00 90.62 110 SER A O 1
ATOM 823 N N . LEU A 1 111 ? 12.206 1.357 -0.571 1.00 90.88 111 LEU A N 1
ATOM 824 C CA . LEU A 1 111 ? 12.266 -0.080 -0.820 1.00 90.88 111 LEU A CA 1
ATOM 825 C C . LEU A 1 111 ? 13.637 -0.623 -0.434 1.00 90.88 111 LEU A C 1
ATOM 827 O O . LEU A 1 111 ? 14.658 -0.022 -0.751 1.00 90.88 111 LEU A O 1
ATOM 831 N N . LYS A 1 112 ? 13.662 -1.762 0.250 1.00 90.12 112 LYS A N 1
ATOM 832 C CA . LYS A 1 112 ? 14.852 -2.609 0.375 1.00 90.12 112 LYS A CA 1
ATOM 833 C C . LYS A 1 112 ? 14.808 -3.675 -0.719 1.00 90.12 112 LYS A C 1
ATOM 835 O O . LYS A 1 112 ? 13.721 -4.001 -1.194 1.00 90.12 112 LYS A O 1
ATOM 840 N N . ALA A 1 113 ? 15.961 -4.250 -1.065 1.00 88.19 113 ALA A N 1
ATOM 841 C CA . ALA A 1 113 ? 16.061 -5.309 -2.080 1.00 88.19 113 ALA A CA 1
ATOM 842 C C . ALA A 1 113 ? 15.032 -6.430 -1.855 1.00 88.19 113 ALA A C 1
ATOM 844 O O . ALA A 1 113 ? 14.214 -6.708 -2.732 1.00 88.19 113 ALA A O 1
ATOM 845 N N . HIS A 1 114 ? 14.949 -6.932 -0.618 1.00 87.75 114 HIS A N 1
ATOM 846 C CA . HIS A 1 114 ? 14.001 -7.990 -0.281 1.00 87.75 114 HIS A CA 1
ATOM 847 C C . HIS A 1 114 ? 12.537 -7.606 -0.519 1.00 87.75 114 HIS A C 1
ATOM 849 O O . HIS A 1 114 ? 11.750 -8.505 -0.757 1.00 87.75 114 HIS A O 1
ATOM 855 N N . ASN A 1 115 ? 12.139 -6.323 -0.452 1.00 89.44 115 ASN A N 1
ATOM 856 C CA . ASN A 1 115 ? 10.750 -5.919 -0.715 1.00 89.44 115 ASN A CA 1
ATOM 857 C C . ASN A 1 115 ? 10.382 -6.125 -2.188 1.00 89.44 115 ASN A C 1
ATOM 859 O O . ASN A 1 115 ? 9.256 -6.503 -2.486 1.00 89.44 115 ASN A O 1
ATOM 863 N N . VAL A 1 116 ? 11.333 -5.870 -3.089 1.00 89.31 116 VAL A N 1
ATOM 864 C CA . VAL A 1 116 ? 11.141 -6.001 -4.538 1.00 89.31 116 VAL A CA 1
ATOM 865 C C . VAL A 1 116 ? 11.195 -7.469 -4.951 1.00 89.31 116 VAL A C 1
ATOM 867 O O . VAL A 1 116 ? 10.374 -7.916 -5.742 1.00 89.31 116 VAL A O 1
ATOM 870 N N . GLU A 1 117 ? 12.130 -8.234 -4.389 1.00 89.00 117 GLU A N 1
ATOM 871 C CA . GLU A 1 117 ? 12.347 -9.644 -4.739 1.00 89.00 117 GLU A CA 1
ATOM 872 C C . GLU A 1 117 ? 11.167 -10.542 -4.355 1.00 89.00 117 GLU A C 1
ATOM 874 O O . GLU A 1 117 ? 10.820 -11.465 -5.089 1.00 89.00 117 GLU A O 1
ATOM 879 N N . LYS A 1 118 ? 10.536 -10.272 -3.209 1.00 89.94 118 LYS A N 1
ATOM 880 C CA . LYS A 1 118 ? 9.512 -11.147 -2.627 1.00 89.94 118 LYS A CA 1
ATOM 881 C C . LYS A 1 118 ? 8.087 -10.893 -3.138 1.00 89.94 118 LYS A C 1
ATOM 883 O O . LYS A 1 118 ? 7.235 -11.771 -3.003 1.00 89.94 118 LYS A O 1
ATOM 888 N N . ALA A 1 119 ? 7.826 -9.708 -3.694 1.00 93.06 119 ALA A N 1
ATOM 889 C CA . ALA A 1 119 ? 6.492 -9.252 -4.075 1.00 93.06 119 ALA A CA 1
ATOM 890 C C . ALA A 1 119 ? 6.392 -9.042 -5.587 1.00 93.06 119 ALA A C 1
ATOM 892 O O . ALA A 1 119 ? 7.335 -8.569 -6.219 1.00 93.06 119 ALA A O 1
ATOM 893 N N . ASP A 1 120 ? 5.290 -9.467 -6.188 1.00 96.00 120 ASP A N 1
ATOM 894 C CA . ASP A 1 120 ? 5.018 -9.316 -7.621 1.00 96.00 120 ASP A CA 1
ATOM 895 C C . ASP A 1 120 ? 4.598 -7.881 -7.941 1.00 96.00 120 ASP A C 1
ATOM 897 O O . ASP A 1 120 ? 4.896 -7.363 -9.019 1.00 96.00 120 ASP A O 1
ATOM 901 N N . TRP A 1 121 ? 3.975 -7.221 -6.964 1.00 97.38 121 TRP A N 1
ATOM 902 C CA . TRP A 1 121 ? 3.611 -5.815 -6.989 1.00 97.38 121 TRP A CA 1
ATOM 903 C C . TRP A 1 121 ? 4.040 -5.111 -5.710 1.00 97.38 121 TRP A C 1
ATOM 905 O O . TRP A 1 121 ? 4.158 -5.708 -4.640 1.00 97.38 121 TRP A O 1
ATOM 915 N N . VAL A 1 122 ? 4.220 -3.802 -5.809 1.00 96.81 122 VAL A N 1
ATOM 916 C CA . VAL A 1 122 ? 4.355 -2.931 -4.647 1.00 96.81 122 VAL A CA 1
ATOM 917 C C . VAL A 1 122 ? 3.303 -1.839 -4.751 1.00 96.81 122 VAL A C 1
ATOM 919 O O . VAL A 1 122 ? 3.263 -1.118 -5.745 1.00 96.81 122 VAL A O 1
ATOM 922 N N . ALA A 1 123 ? 2.467 -1.704 -3.728 1.00 97.31 123 ALA A N 1
ATOM 923 C CA . ALA A 1 123 ? 1.485 -0.638 -3.598 1.00 97.31 123 ALA A CA 1
ATOM 924 C C . ALA A 1 123 ? 1.994 0.416 -2.615 1.00 97.31 123 ALA A C 1
ATOM 926 O O . ALA A 1 123 ? 2.348 0.105 -1.479 1.00 97.31 123 ALA A O 1
ATOM 927 N N . ALA A 1 124 ? 2.031 1.67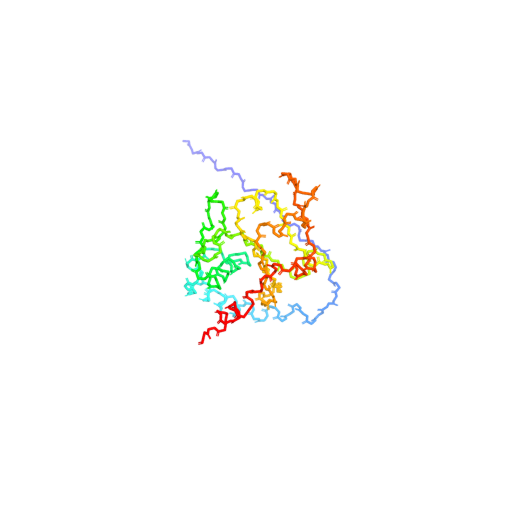7 -3.034 1.00 96.06 124 ALA A N 1
ATOM 928 C CA . ALA A 1 124 ? 2.373 2.786 -2.158 1.00 96.06 124 ALA A CA 1
ATOM 929 C C . ALA A 1 124 ? 1.115 3.607 -1.865 1.00 96.06 124 ALA A C 1
ATOM 931 O O . ALA A 1 124 ? 0.507 4.152 -2.784 1.00 96.06 124 ALA A O 1
ATOM 932 N N . VAL A 1 125 ? 0.738 3.689 -0.589 1.00 95.38 125 VAL A N 1
ATOM 933 C CA . VAL A 1 125 ? -0.483 4.370 -0.134 1.00 95.38 125 VAL A CA 1
ATOM 934 C C . VAL A 1 125 ? -0.095 5.650 0.596 1.00 95.38 125 VAL A C 1
ATOM 936 O O . VAL A 1 125 ? 0.745 5.620 1.499 1.00 95.38 125 VAL A O 1
ATOM 939 N N . ARG A 1 126 ? -0.683 6.781 0.207 1.00 92.88 126 ARG A N 1
ATOM 940 C CA . ARG A 1 126 ? -0.415 8.105 0.773 1.00 92.88 126 ARG A CA 1
ATOM 941 C C . ARG A 1 126 ? -1.583 8.602 1.607 1.00 92.88 126 ARG A C 1
ATOM 943 O O . ARG A 1 126 ? -2.730 8.566 1.171 1.00 92.88 126 ARG A O 1
ATOM 950 N N . TRP A 1 127 ? -1.238 9.159 2.761 1.00 91.31 127 TRP A N 1
ATOM 951 C CA . TRP A 1 127 ? -2.185 9.632 3.764 1.00 91.31 127 TRP A CA 1
ATOM 952 C C . TRP A 1 127 ? -1.692 10.900 4.441 1.00 91.31 127 TRP A C 1
ATOM 954 O O . TRP A 1 127 ? -0.485 11.111 4.563 1.00 91.31 127 TRP A O 1
ATOM 964 N N . THR A 1 128 ? -2.593 11.709 4.980 1.00 88.56 128 THR A N 1
ATOM 965 C CA . THR A 1 128 ? -2.222 12.711 5.984 1.00 88.56 128 THR A CA 1
ATOM 966 C C . THR A 1 128 ? -1.889 12.040 7.323 1.00 88.56 128 THR A C 1
ATOM 968 O O . THR A 1 128 ? -2.173 10.862 7.565 1.00 88.56 128 THR A O 1
ATOM 971 N N . ARG A 1 129 ? -1.299 12.806 8.249 1.00 83.12 129 ARG A N 1
ATOM 972 C CA . ARG A 1 129 ? -1.047 12.335 9.622 1.00 83.12 129 ARG A CA 1
ATOM 973 C C . ARG A 1 129 ? -2.342 11.988 10.374 1.00 83.12 129 ARG A C 1
ATOM 975 O O . ARG A 1 129 ? -2.294 11.207 11.317 1.00 83.12 129 ARG A O 1
ATOM 982 N N . THR A 1 130 ? -3.468 12.548 9.943 1.00 85.06 130 THR A N 1
ATOM 983 C CA . THR A 1 130 ? -4.815 12.358 10.495 1.00 85.06 130 THR A CA 1
ATOM 984 C C . THR A 1 130 ? -5.607 11.248 9.803 1.00 85.06 130 THR A C 1
ATOM 986 O O . THR A 1 130 ? -6.792 11.128 10.066 1.00 85.06 130 THR A O 1
ATOM 989 N N . PHE A 1 131 ? -4.952 10.405 8.990 1.00 86.38 131 PHE A N 1
ATOM 990 C CA . PHE A 1 131 ? -5.569 9.293 8.245 1.00 86.38 131 PHE A CA 1
ATOM 991 C C . PHE A 1 131 ? -6.489 9.714 7.088 1.00 86.38 131 PHE A C 1
ATOM 993 O O . PHE A 1 131 ? -7.225 8.883 6.562 1.00 86.38 131 PHE A O 1
ATOM 1000 N N . ASP A 1 132 ? -6.392 10.953 6.603 1.00 89.81 132 ASP A N 1
ATOM 1001 C CA . ASP A 1 132 ? -7.077 11.324 5.364 1.00 89.81 132 ASP A CA 1
ATOM 1002 C C . ASP A 1 132 ? -6.363 10.668 4.184 1.00 89.81 132 ASP A C 1
ATOM 1004 O O . ASP A 1 132 ? -5.157 10.861 3.977 1.00 89.81 132 ASP A O 1
ATOM 1008 N N . PHE A 1 133 ? -7.105 9.878 3.414 1.00 92.69 133 PHE A N 1
ATOM 1009 C CA . PHE A 1 133 ? -6.586 9.204 2.233 1.00 92.69 133 PHE A CA 1
ATOM 1010 C C . PHE A 1 133 ? -6.274 10.210 1.115 1.00 92.69 133 PHE A C 1
ATOM 1012 O O . PHE A 1 133 ? -7.127 11.006 0.716 1.00 92.69 133 PHE A O 1
ATOM 1019 N N . PHE A 1 134 ? -5.050 10.154 0.584 1.00 92.00 134 PHE A N 1
ATOM 1020 C CA . PHE A 1 134 ? -4.600 11.026 -0.499 1.00 92.00 134 PHE A CA 1
ATOM 1021 C C . PHE A 1 134 ? -4.612 10.302 -1.847 1.00 92.00 134 PHE A C 1
ATOM 1023 O O . PHE A 1 134 ? -5.331 10.721 -2.751 1.00 92.00 134 PHE A O 1
ATOM 1030 N N . ASP A 1 135 ? -3.816 9.237 -1.982 1.00 94.00 135 ASP A N 1
ATOM 1031 C CA . ASP A 1 135 ? -3.648 8.505 -3.242 1.00 94.00 135 ASP A CA 1
ATOM 1032 C C . ASP A 1 135 ? -3.043 7.113 -3.000 1.00 94.00 135 ASP A C 1
ATOM 1034 O O . ASP A 1 135 ? -2.332 6.902 -2.013 1.00 94.00 135 ASP A O 1
ATOM 1038 N N . VAL A 1 136 ? -3.267 6.176 -3.916 1.00 96.31 136 VAL A N 1
ATOM 1039 C CA . VAL A 1 136 ? -2.585 4.881 -3.955 1.00 96.31 136 VAL A CA 1
ATOM 1040 C C . VAL A 1 136 ? -2.183 4.545 -5.381 1.00 96.31 136 VAL A C 1
ATOM 1042 O O . VAL A 1 136 ? -2.982 4.612 -6.316 1.00 96.31 136 VAL A O 1
ATOM 1045 N N . VAL A 1 137 ? -0.928 4.135 -5.541 1.00 97.56 137 VAL A N 1
ATOM 1046 C CA . VAL A 1 137 ? -0.415 3.674 -6.829 1.00 97.56 137 VAL A CA 1
ATOM 1047 C C . VAL A 1 137 ? 0.407 2.413 -6.635 1.00 97.56 137 VAL A C 1
ATOM 1049 O O . VAL A 1 137 ? 1.352 2.380 -5.838 1.00 97.56 137 VAL A O 1
ATOM 1052 N N . ALA A 1 138 ? 0.045 1.382 -7.390 1.00 97.81 138 ALA A N 1
ATOM 1053 C CA . ALA A 1 138 ? 0.734 0.110 -7.450 1.00 97.81 138 ALA A CA 1
ATOM 1054 C C . ALA A 1 138 ? 1.602 0.013 -8.709 1.00 97.81 138 ALA A C 1
ATOM 1056 O O . ALA A 1 138 ? 1.204 0.447 -9.791 1.00 97.81 138 ALA A O 1
ATOM 1057 N N . LEU A 1 139 ? 2.785 -0.583 -8.557 1.00 98.19 139 LEU A N 1
ATOM 1058 C CA . LEU A 1 139 ? 3.673 -0.933 -9.661 1.00 98.19 139 LEU A CA 1
ATOM 1059 C C . LEU A 1 139 ? 4.007 -2.423 -9.646 1.00 98.19 139 LEU A C 1
ATOM 1061 O O . LEU A 1 139 ? 4.292 -2.963 -8.571 1.00 98.19 139 LEU A O 1
ATOM 1065 N N . PRO A 1 140 ? 4.046 -3.081 -10.816 1.00 97.62 140 PRO A N 1
ATOM 1066 C CA . PRO A 1 140 ? 4.552 -4.439 -10.915 1.00 97.62 140 PRO A CA 1
ATOM 1067 C C . PRO A 1 140 ? 6.079 -4.450 -10.773 1.00 97.62 140 PRO A C 1
ATOM 1069 O O . PRO A 1 140 ? 6.763 -3.498 -11.164 1.00 97.62 140 PRO A O 1
ATOM 1072 N N . ARG A 1 141 ? 6.639 -5.559 -10.276 1.00 95.56 141 ARG A N 1
ATOM 1073 C CA . ARG A 1 141 ? 8.081 -5.735 -10.020 1.00 95.56 141 ARG A CA 1
ATOM 1074 C C . ARG A 1 141 ? 8.950 -5.299 -11.202 1.00 95.56 141 ARG A C 1
ATOM 1076 O O . ARG A 1 141 ? 9.911 -4.555 -11.017 1.00 95.56 141 ARG A O 1
ATOM 1083 N N . HIS A 1 142 ? 8.594 -5.711 -12.420 1.00 95.12 142 HIS A N 1
ATOM 1084 C CA . HIS A 1 142 ? 9.361 -5.387 -13.627 1.00 95.12 142 HIS A CA 1
ATOM 1085 C C . HIS A 1 142 ? 9.462 -3.875 -13.894 1.00 95.12 142 HIS A C 1
ATOM 1087 O O . HIS A 1 142 ? 10.479 -3.421 -14.403 1.00 95.12 142 HIS A O 1
ATOM 1093 N N . ALA A 1 143 ? 8.455 -3.085 -13.509 1.00 96.50 143 ALA A N 1
ATOM 1094 C CA . ALA A 1 143 ? 8.458 -1.632 -13.663 1.00 96.50 143 ALA A CA 1
ATOM 1095 C C . ALA A 1 143 ? 9.201 -0.910 -12.529 1.00 96.50 143 ALA A C 1
ATOM 1097 O O . ALA A 1 143 ? 9.587 0.248 -12.676 1.00 96.50 143 ALA A O 1
ATOM 1098 N N . ILE A 1 144 ? 9.423 -1.587 -11.400 1.00 95.00 144 ILE A N 1
ATOM 1099 C CA . ILE A 1 144 ? 10.200 -1.057 -10.278 1.00 95.00 144 ILE A CA 1
ATOM 1100 C C . ILE A 1 144 ? 11.694 -1.165 -10.569 1.00 95.00 144 ILE A C 1
ATOM 1102 O O . ILE A 1 144 ? 12.428 -0.242 -10.230 1.00 95.00 144 ILE A O 1
ATOM 1106 N N . HIS A 1 145 ? 12.148 -2.247 -11.212 1.00 91.81 145 HIS A N 1
ATOM 1107 C CA . HIS A 1 145 ? 13.570 -2.485 -11.486 1.00 91.81 145 HIS A CA 1
ATOM 1108 C C . HIS A 1 145 ? 14.285 -1.290 -12.148 1.00 91.81 145 HIS A C 1
ATOM 1110 O O . HIS A 1 145 ? 15.276 -0.841 -11.570 1.00 91.81 145 HIS A O 1
ATOM 1116 N N . PRO A 1 146 ? 13.778 -0.690 -13.246 1.00 92.50 146 PRO A N 1
ATOM 1117 C CA . PRO A 1 146 ? 14.399 0.495 -13.848 1.00 92.50 146 PRO A CA 1
ATOM 1118 C C . PRO A 1 146 ? 14.447 1.699 -12.901 1.00 92.50 146 PRO A C 1
ATOM 1120 O O . PRO A 1 146 ? 15.376 2.501 -12.938 1.00 92.50 146 PRO A O 1
ATOM 1123 N N . LEU A 1 147 ? 13.465 1.827 -12.002 1.00 91.69 147 LEU A N 1
ATOM 1124 C CA . LEU A 1 147 ? 13.432 2.915 -11.027 1.00 91.69 147 LEU A CA 1
ATOM 1125 C C . LEU A 1 147 ? 14.485 2.748 -9.934 1.00 91.69 147 LEU A C 1
ATOM 1127 O O . LEU A 1 147 ? 14.759 3.719 -9.240 1.00 91.69 147 LEU A O 1
ATOM 1131 N N . VAL A 1 148 ? 15.069 1.568 -9.734 1.00 90.31 148 VAL A N 1
ATOM 1132 C CA . VAL A 1 148 ? 16.011 1.285 -8.633 1.00 90.31 148 VAL A CA 1
ATOM 1133 C C . VAL A 1 148 ? 17.332 0.672 -9.095 1.00 90.31 148 VAL A C 1
ATOM 1135 O O . VAL A 1 148 ? 18.154 0.288 -8.259 1.00 90.31 148 VAL A O 1
ATOM 1138 N N . GLU A 1 149 ? 17.544 0.601 -10.405 1.00 85.94 149 GLU A N 1
ATOM 1139 C CA . GLU A 1 149 ? 18.716 0.005 -11.035 1.00 85.94 149 GLU A CA 1
ATOM 1140 C C . GLU A 1 149 ? 20.017 0.608 -10.489 1.00 85.94 149 GLU A C 1
ATOM 1142 O O . GLU A 1 149 ? 20.140 1.822 -10.322 1.00 85.94 149 GLU A O 1
ATOM 1147 N N . GLY A 1 150 ? 20.960 -0.258 -10.104 1.00 81.12 150 GLY A N 1
ATOM 1148 C CA . GLY A 1 150 ? 22.233 0.137 -9.487 1.00 81.12 150 GLY A CA 1
ATOM 1149 C C . GLY A 1 150 ? 22.126 0.786 -8.097 1.00 81.12 150 GLY A C 1
ATOM 1150 O O . GLY A 1 150 ? 23.149 1.137 -7.512 1.00 81.12 150 GLY A O 1
ATOM 1151 N N . ARG A 1 151 ? 20.915 0.954 -7.543 1.00 88.19 151 ARG A N 1
ATOM 1152 C CA . ARG A 1 151 ? 20.673 1.630 -6.255 1.00 88.19 151 ARG A CA 1
ATOM 1153 C C . ARG A 1 151 ? 20.112 0.720 -5.166 1.00 88.19 151 ARG A C 1
ATOM 1155 O O . ARG A 1 151 ? 20.146 1.125 -4.001 1.00 88.19 151 ARG A O 1
ATOM 1162 N N . LEU A 1 152 ? 19.576 -0.456 -5.508 1.00 83.12 152 LEU A N 1
ATOM 1163 C CA . LEU A 1 152 ? 19.163 -1.456 -4.518 1.00 83.12 152 LEU A CA 1
ATOM 1164 C C . LEU A 1 152 ? 20.380 -1.992 -3.774 1.00 83.12 152 LEU A C 1
ATOM 1166 O O . LEU A 1 152 ? 21.352 -2.436 -4.377 1.00 83.12 152 LEU A O 1
ATOM 1170 N N . ASN A 1 153 ? 20.305 -1.989 -2.448 1.00 77.44 153 ASN A N 1
ATOM 1171 C CA . ASN A 1 153 ? 21.269 -2.678 -1.609 1.00 77.44 153 ASN A CA 1
ATOM 1172 C C . ASN A 1 153 ? 20.546 -3.391 -0.455 1.00 77.44 153 ASN A C 1
ATOM 1174 O O . ASN A 1 153 ? 19.400 -3.081 -0.117 1.00 77.44 153 ASN A O 1
ATOM 1178 N N . ALA A 1 154 ? 21.207 -4.386 0.136 1.00 74.25 154 ALA A N 1
ATOM 1179 C CA . ALA A 1 154 ? 20.625 -5.164 1.228 1.00 74.25 154 ALA A CA 1
ATOM 1180 C C . ALA A 1 154 ? 20.548 -4.367 2.547 1.00 74.25 154 ALA A C 1
ATOM 1182 O O . ALA A 1 154 ? 19.643 -4.578 3.355 1.00 74.25 154 ALA A O 1
ATOM 1183 N N . ALA A 1 155 ? 21.485 -3.437 2.763 1.00 78.06 155 ALA A N 1
ATOM 1184 C CA . ALA A 1 155 ? 21.674 -2.753 4.044 1.00 78.06 155 ALA A CA 1
ATOM 1185 C C . ALA A 1 155 ? 20.803 -1.495 4.235 1.00 78.06 155 ALA A C 1
ATOM 1187 O O . ALA A 1 155 ? 20.502 -1.110 5.364 1.00 78.06 155 ALA A O 1
ATOM 1188 N N . ARG A 1 156 ? 20.385 -0.831 3.155 1.00 83.62 156 ARG A N 1
ATOM 1189 C CA . ARG A 1 156 ? 19.729 0.482 3.162 1.00 83.62 156 ARG A CA 1
ATOM 1190 C C . ARG A 1 156 ? 18.512 0.484 2.238 1.00 83.62 156 ARG A C 1
ATOM 1192 O O . ARG A 1 156 ? 18.421 -0.241 1.258 1.00 83.62 156 ARG A O 1
ATOM 1199 N N . ALA A 1 157 ? 17.541 1.328 2.569 1.00 87.00 157 ALA A N 1
ATOM 1200 C CA . ALA A 1 157 ? 16.419 1.566 1.676 1.00 87.00 157 ALA A CA 1
ATOM 1201 C C . ALA A 1 157 ? 16.838 2.466 0.502 1.00 87.00 157 ALA A C 1
ATOM 1203 O O . ALA A 1 157 ? 17.445 3.522 0.697 1.00 87.00 157 ALA A O 1
ATOM 1204 N N . THR A 1 158 ? 16.447 2.074 -0.702 1.00 91.06 158 THR A N 1
ATOM 1205 C CA . THR A 1 158 ? 16.454 2.907 -1.901 1.00 91.06 158 THR A CA 1
ATOM 1206 C C . THR A 1 158 ? 15.195 3.759 -1.915 1.00 91.06 158 THR A C 1
ATOM 1208 O O . THR A 1 158 ? 14.092 3.271 -1.668 1.00 91.06 158 THR A O 1
ATOM 1211 N N . HIS A 1 159 ? 15.359 5.046 -2.202 1.00 91.44 159 HIS A N 1
ATOM 1212 C CA . HIS A 1 159 ? 14.255 5.993 -2.263 1.00 91.44 159 HIS A CA 1
ATOM 1213 C C . HIS A 1 159 ? 13.917 6.335 -3.716 1.00 91.44 159 HIS A C 1
ATOM 1215 O O . HIS A 1 159 ? 14.796 6.705 -4.503 1.00 91.44 159 HIS A O 1
ATOM 1221 N N . ILE A 1 160 ? 12.635 6.240 -4.048 1.00 92.19 160 ILE A N 1
ATOM 1222 C CA . ILE A 1 160 ? 12.056 6.626 -5.336 1.00 92.19 160 ILE A CA 1
ATOM 1223 C C . ILE A 1 160 ? 11.114 7.797 -5.066 1.00 92.19 160 ILE A C 1
ATOM 1225 O O . ILE A 1 160 ?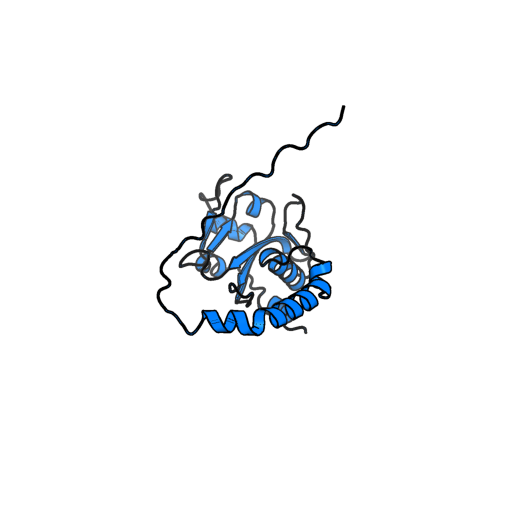 10.326 7.729 -4.125 1.00 92.19 160 ILE A O 1
ATOM 1229 N N . SER A 1 161 ? 11.196 8.883 -5.833 1.00 92.00 161 SER A N 1
ATOM 1230 C CA . SER A 1 161 ? 10.257 9.997 -5.667 1.00 92.00 161 SER A CA 1
ATOM 1231 C C . SER A 1 161 ? 8.841 9.564 -6.064 1.00 92.00 161 SER A C 1
ATOM 1233 O O . SER A 1 161 ? 8.663 8.715 -6.938 1.00 92.00 161 SER A O 1
ATOM 1235 N N . TRP A 1 162 ? 7.817 10.162 -5.453 1.00 91.62 162 TRP A N 1
ATOM 1236 C CA . TRP A 1 162 ? 6.430 9.905 -5.850 1.00 91.62 162 TRP A CA 1
ATOM 1237 C C . TRP A 1 162 ? 6.171 10.239 -7.323 1.00 91.62 162 TRP A C 1
ATOM 1239 O O . TRP A 1 162 ? 5.447 9.523 -8.007 1.00 91.62 162 TRP A O 1
ATOM 1249 N N . GLN A 1 163 ? 6.797 11.303 -7.827 1.00 92.12 163 GLN A N 1
ATOM 1250 C CA . GLN A 1 163 ? 6.685 11.692 -9.230 1.00 92.12 163 GLN A CA 1
ATOM 1251 C C . GLN A 1 163 ? 7.201 10.587 -10.158 1.00 92.12 163 GLN A C 1
ATOM 1253 O O . GLN A 1 163 ? 6.491 10.190 -11.071 1.00 92.12 163 GLN A O 1
ATOM 1258 N N . SER A 1 164 ? 8.391 10.032 -9.901 1.00 93.75 164 SER A N 1
ATOM 1259 C CA . SER A 1 164 ? 8.916 8.919 -10.704 1.00 93.75 164 SER A CA 1
ATOM 1260 C C . SER A 1 164 ? 8.087 7.643 -10.545 1.00 93.75 164 SER A C 1
ATOM 1262 O O . SER A 1 164 ? 7.946 6.892 -11.503 1.00 93.75 164 SER A O 1
ATOM 1264 N N . TRP A 1 165 ? 7.527 7.402 -9.355 1.00 95.06 165 TRP A N 1
ATOM 1265 C CA . TRP A 1 165 ? 6.652 6.255 -9.093 1.00 95.06 165 TRP A CA 1
ATOM 1266 C C . TRP A 1 165 ? 5.381 6.305 -9.948 1.00 95.06 165 TRP A C 1
ATOM 1268 O O . TRP A 1 165 ? 5.035 5.341 -10.622 1.00 95.06 165 TRP A O 1
ATOM 1278 N N . THR A 1 166 ? 4.711 7.455 -9.949 1.00 94.88 166 THR A N 1
ATOM 1279 C CA . THR A 1 166 ? 3.435 7.659 -10.651 1.00 94.88 166 THR A CA 1
ATOM 1280 C C 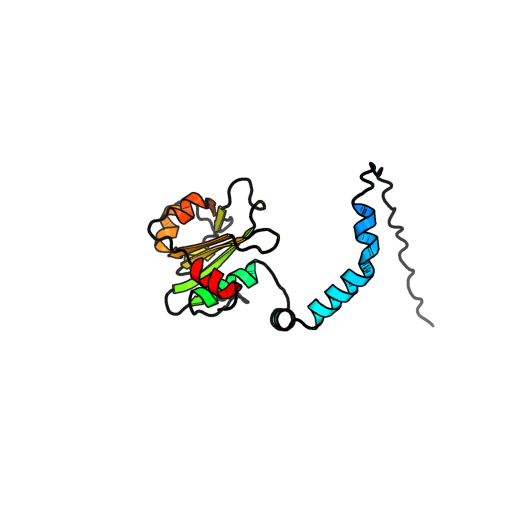. THR A 1 166 ? 3.589 7.892 -12.150 1.00 94.88 166 THR A C 1
ATOM 1282 O O . THR A 1 166 ? 2.677 7.573 -12.901 1.00 94.88 166 THR A O 1
ATOM 1285 N N . ALA A 1 167 ? 4.743 8.387 -12.604 1.00 95.50 167 ALA A N 1
ATOM 1286 C CA . ALA A 1 167 ? 5.030 8.583 -14.024 1.00 95.50 167 ALA A CA 1
ATOM 1287 C C . ALA A 1 167 ? 5.348 7.282 -14.785 1.00 95.50 167 ALA A C 1
ATOM 1289 O O . ALA A 1 167 ? 5.487 7.312 -16.006 1.00 95.50 167 ALA A O 1
ATOM 1290 N N . SER A 1 168 ? 5.504 6.149 -14.093 1.00 96.44 168 SER A N 1
ATOM 1291 C CA . SER A 1 168 ? 5.735 4.866 -14.757 1.00 96.44 168 SER A CA 1
ATOM 1292 C C . SER A 1 168 ? 4.525 4.485 -15.624 1.00 96.44 168 SER A C 1
ATOM 1294 O O . SER A 1 168 ? 3.406 4.490 -15.116 1.00 96.44 168 SER A O 1
ATOM 1296 N N . PRO A 1 169 ? 4.707 4.075 -16.893 1.00 95.75 169 PRO A N 1
ATOM 1297 C CA . PRO A 1 169 ? 3.596 3.632 -17.743 1.00 95.75 169 PRO A CA 1
ATOM 1298 C C . PRO A 1 169 ? 2.838 2.414 -17.198 1.00 95.75 169 PRO A C 1
ATOM 1300 O O . PRO A 1 169 ? 1.699 2.172 -17.579 1.00 95.75 169 PRO A O 1
ATOM 1303 N N . ALA A 1 170 ? 3.472 1.642 -16.311 1.00 97.00 170 ALA A N 1
ATOM 1304 C CA . ALA A 1 170 ? 2.863 0.496 -15.641 1.00 97.00 170 ALA A CA 1
ATOM 1305 C C . ALA A 1 170 ? 2.204 0.862 -14.295 1.00 97.00 170 ALA A C 1
ATOM 1307 O O . ALA A 1 170 ? 1.771 -0.032 -13.566 1.00 97.00 170 ALA A O 1
ATOM 1308 N N . ALA A 1 171 ? 2.168 2.151 -13.932 1.00 97.12 171 ALA A N 1
ATOM 1309 C CA . ALA A 1 171 ? 1.497 2.636 -12.734 1.00 97.12 171 ALA A CA 1
ATOM 1310 C C . ALA A 1 171 ? -0.000 2.366 -12.820 1.00 97.12 171 ALA A C 1
ATOM 1312 O O . ALA A 1 171 ? -0.687 2.833 -13.728 1.00 97.12 171 ALA A O 1
ATOM 1313 N N . ARG A 1 172 ? -0.513 1.642 -11.828 1.00 97.81 172 ARG A N 1
ATOM 1314 C CA . ARG A 1 172 ? -1.941 1.417 -11.658 1.00 97.81 172 ARG A CA 1
ATOM 1315 C C . ARG A 1 172 ? -2.415 2.140 -10.411 1.00 97.81 172 ARG A C 1
ATOM 1317 O O . ARG A 1 172 ? -1.976 1.818 -9.306 1.00 97.81 172 ARG A O 1
ATOM 1324 N N . SER A 1 173 ? -3.305 3.111 -10.584 1.00 97.44 173 SER A N 1
ATOM 1325 C CA . SER A 1 173 ? -4.028 3.671 -9.446 1.00 97.44 173 SER A CA 1
ATOM 1326 C C . SER A 1 173 ? -5.033 2.644 -8.925 1.00 97.44 173 SER A C 1
ATOM 1328 O O . SER A 1 173 ? -5.633 1.918 -9.714 1.00 97.44 173 SER A O 1
ATOM 1330 N N . LEU A 1 174 ? -5.167 2.577 -7.602 1.00 97.25 174 LEU A N 1
ATOM 1331 C CA . LEU A 1 174 ? -6.219 1.822 -6.901 1.00 97.25 174 LEU A CA 1
ATOM 1332 C C . LEU A 1 174 ? -7.127 2.779 -6.101 1.00 97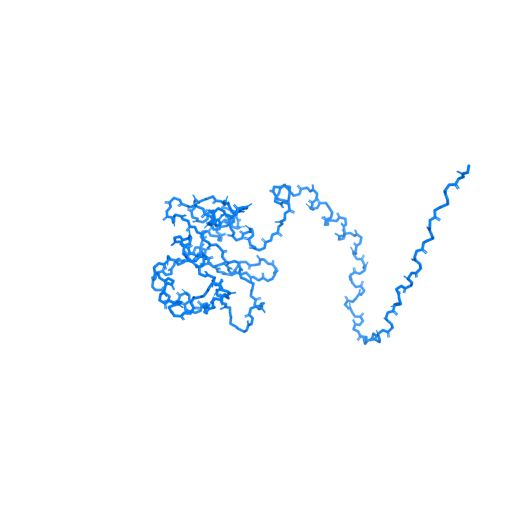.25 174 LEU A C 1
ATOM 1334 O O . LEU A 1 174 ? -7.751 2.398 -5.110 1.00 97.25 174 LEU A O 1
ATOM 1338 N N . SER A 1 175 ? -7.076 4.075 -6.432 1.00 96.38 175 SER A N 1
ATOM 1339 C CA . SER A 1 175 ? -7.640 5.136 -5.599 1.00 96.38 175 SER A CA 1
ATOM 1340 C C . SER A 1 175 ? -9.156 5.118 -5.581 1.00 96.38 175 SER A C 1
ATOM 1342 O O . SER A 1 175 ? -9.734 5.399 -4.534 1.00 96.38 175 SER A O 1
ATOM 1344 N N . ASP A 1 176 ? -9.797 4.757 -6.687 1.00 95.94 176 ASP A N 1
ATOM 1345 C CA . ASP A 1 176 ? -11.255 4.701 -6.760 1.00 95.94 176 ASP A CA 1
ATOM 1346 C C . ASP A 1 176 ? -11.792 3.536 -5.924 1.00 95.94 176 ASP A C 1
ATOM 1348 O O . ASP A 1 176 ? -12.703 3.722 -5.117 1.00 95.94 176 ASP A O 1
ATOM 1352 N N . GLU A 1 177 ? -11.161 2.364 -6.018 1.00 94.69 177 GLU A N 1
ATOM 1353 C CA . GLU A 1 177 ? -11.519 1.186 -5.231 1.00 94.69 177 GLU A CA 1
ATOM 1354 C C . GLU A 1 177 ? -11.309 1.424 -3.728 1.00 94.69 177 GLU A C 1
ATOM 1356 O O . GLU A 1 177 ? -12.168 1.076 -2.916 1.00 94.69 177 GLU A O 1
ATOM 1361 N N . ILE A 1 178 ? -10.204 2.074 -3.337 1.00 93.94 178 ILE A N 1
ATOM 1362 C CA . ILE A 1 178 ? -9.966 2.432 -1.931 1.00 93.94 178 ILE A CA 1
ATOM 1363 C C . ILE A 1 178 ? -10.967 3.484 -1.440 1.00 93.94 178 ILE A C 1
ATOM 1365 O O . ILE A 1 178 ? -11.470 3.365 -0.323 1.00 93.94 178 ILE A O 1
ATOM 1369 N N . ARG A 1 179 ? -11.285 4.509 -2.241 1.00 94.00 179 ARG A N 1
ATOM 1370 C CA . ARG A 1 179 ? -12.291 5.517 -1.863 1.00 94.00 179 ARG A CA 1
ATOM 1371 C C . ARG A 1 179 ? -13.666 4.884 -1.677 1.00 94.00 179 ARG A C 1
ATOM 1373 O O . ARG A 1 179 ? -14.337 5.206 -0.700 1.00 94.00 179 ARG A O 1
ATOM 1380 N N . ALA A 1 180 ? -14.056 3.967 -2.560 1.00 91.19 180 ALA A N 1
ATOM 1381 C CA . ALA A 1 180 ? -15.290 3.204 -2.413 1.00 91.19 180 ALA A CA 1
ATOM 1382 C C . ALA A 1 180 ? -15.296 2.388 -1.107 1.00 91.19 180 ALA A C 1
ATOM 1384 O O . ALA A 1 180 ? -16.273 2.421 -0.363 1.00 91.19 180 ALA A O 1
ATOM 1385 N N . ALA A 1 181 ? -14.182 1.729 -0.771 1.00 88.94 181 ALA A N 1
ATOM 1386 C CA . ALA A 1 181 ? -14.053 0.969 0.472 1.00 88.94 181 ALA A CA 1
ATOM 1387 C C . ALA A 1 181 ? -14.132 1.846 1.737 1.00 88.94 181 ALA A C 1
ATOM 1389 O O . ALA A 1 181 ? -14.720 1.434 2.735 1.00 88.94 181 ALA A O 1
ATOM 1390 N N . LEU A 1 182 ? -13.549 3.048 1.706 1.00 88.31 182 LEU A N 1
ATOM 1391 C CA . LEU A 1 182 ? -13.527 3.974 2.843 1.00 88.31 182 LEU A CA 1
ATOM 1392 C C . LEU A 1 182 ? -14.880 4.633 3.118 1.00 88.31 182 LEU A C 1
ATOM 1394 O O . LEU A 1 182 ? -15.202 4.888 4.276 1.00 88.31 182 LEU A O 1
ATOM 1398 N N . ASN A 1 183 ? -15.654 4.916 2.073 1.00 86.56 183 ASN A N 1
ATOM 1399 C CA . ASN A 1 183 ? -16.929 5.616 2.219 1.00 86.56 183 ASN A CA 1
ATOM 1400 C C . ASN A 1 183 ? -18.087 4.684 2.601 1.00 86.56 183 ASN A C 1
ATOM 1402 O O . ASN A 1 183 ? -19.131 5.186 3.008 1.00 86.56 183 ASN A O 1
ATOM 1406 N N . GLY A 1 184 ? -17.885 3.361 2.523 1.00 62.66 184 GLY A N 1
ATOM 1407 C CA . GLY A 1 184 ? -18.964 2.380 2.600 1.00 62.66 184 GLY A CA 1
ATOM 1408 C C . GLY A 1 184 ? -19.841 2.502 1.355 1.00 62.66 184 GLY A C 1
ATOM 1409 O O . GLY A 1 184 ? -20.393 3.567 1.104 1.00 62.66 184 GLY A O 1
ATOM 1410 N N . ALA A 1 185 ? -19.888 1.441 0.548 1.00 46.16 185 ALA A N 1
ATOM 1411 C CA . ALA A 1 185 ? -20.641 1.403 -0.709 1.00 46.16 185 ALA A CA 1
ATOM 1412 C C . ALA A 1 185 ? -22.044 2.033 -0.616 1.00 46.16 185 ALA A C 1
ATOM 1414 O O . ALA A 1 185 ? -22.758 1.731 0.371 1.00 46.16 185 ALA A O 1
#